Protein AF-J9F6R5-F1 (afdb_monomer_lite)

InterPro domains:
  IPR004045 Glutathione S-transferase, N-terminal [PF13417] (111-183)
  IPR004045 Glutathione S-transferase, N-terminal [PS50404] (107-185)
  IPR005442 Glutathione S-transferase, omega-class [PR01625] (107-122)
  IPR005442 Glutathione S-transferase, omega-class [PR01625] (181-195)
  IPR036249 Thioredoxin-like superfamily [SSF52833] (108-206)
  IPR040079 Glutathione transferase family [SFLDS00019] (109-204)
  IPR050983 Glutathione S-transferase Omega/HSP26 [PTHR43968] (88-208)

Structure (mmCIF, N/CA/C/O backbone):
data_AF-J9F6R5-F1
#
_entry.id   AF-J9F6R5-F1
#
loop_
_atom_site.group_PDB
_atom_site.id
_atom_site.type_symbol
_atom_site.label_atom_id
_atom_site.label_alt_id
_atom_site.label_comp_id
_atom_site.label_asym_id
_atom_site.label_entity_id
_atom_site.label_seq_id
_atom_site.pdbx_PDB_ins_code
_atom_site.Cartn_x
_atom_site.Cartn_y
_atom_site.Cartn_z
_atom_site.occupancy
_atom_site.B_iso_or_equiv
_atom_site.auth_seq_id
_atom_site.auth_comp_id
_atom_site.auth_asym_id
_atom_site.auth_atom_id
_atom_site.pdbx_PDB_model_num
ATOM 1 N N . MET A 1 1 ? 6.248 36.656 -11.398 1.00 46.72 1 MET A N 1
ATOM 2 C CA . MET A 1 1 ? 5.150 36.013 -12.156 1.00 46.72 1 MET A CA 1
ATOM 3 C C . MET A 1 1 ? 5.698 35.305 -13.407 1.00 46.72 1 MET A C 1
ATOM 5 O O . MET A 1 1 ? 5.257 35.601 -14.502 1.00 46.72 1 MET A O 1
ATOM 9 N N . LEU A 1 2 ? 6.689 34.407 -13.272 1.00 53.50 2 LEU A N 1
ATOM 10 C CA . LEU A 1 2 ? 7.357 33.741 -14.415 1.00 53.50 2 LEU A CA 1
ATOM 11 C C . LEU A 1 2 ? 7.818 32.298 -14.087 1.00 53.50 2 LEU A C 1
ATOM 13 O O . LEU A 1 2 ? 8.775 31.803 -14.663 1.00 53.50 2 LEU A O 1
ATOM 17 N N . ILE A 1 3 ? 7.157 31.615 -13.143 1.00 58.94 3 ILE A N 1
ATOM 18 C CA . ILE A 1 3 ? 7.489 30.215 -12.789 1.00 58.94 3 ILE A CA 1
ATOM 19 C C . ILE A 1 3 ? 6.559 29.216 -13.514 1.00 58.94 3 ILE A C 1
ATOM 21 O O . ILE A 1 3 ? 6.931 28.074 -13.741 1.00 58.94 3 ILE A O 1
ATOM 25 N N . LEU A 1 4 ? 5.373 29.652 -13.961 1.00 57.72 4 LEU A N 1
ATOM 26 C CA . LEU A 1 4 ? 4.331 28.768 -14.510 1.00 57.72 4 LEU A CA 1
ATOM 27 C C . LEU A 1 4 ? 4.539 28.341 -15.977 1.00 57.72 4 LEU A C 1
ATOM 29 O O . LEU A 1 4 ? 3.755 27.552 -16.493 1.00 5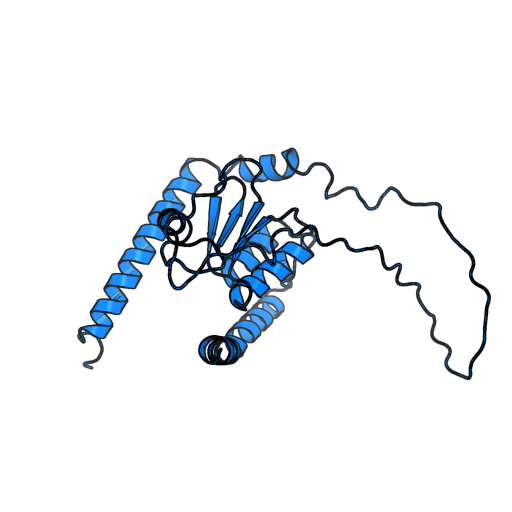7.72 4 LEU A O 1
ATOM 33 N N . THR A 1 5 ? 5.557 28.861 -16.664 1.00 63.44 5 THR A N 1
ATOM 34 C CA . THR A 1 5 ? 5.832 28.566 -18.084 1.00 63.44 5 THR A CA 1
ATOM 35 C C . THR A 1 5 ? 7.190 27.906 -18.312 1.00 63.44 5 THR A C 1
ATOM 37 O O . THR A 1 5 ? 7.585 27.720 -19.463 1.00 63.44 5 THR A O 1
ATOM 40 N N . SER A 1 6 ? 7.919 27.541 -17.249 1.00 77.38 6 SER A N 1
ATOM 41 C CA . SER A 1 6 ? 9.189 26.838 -17.420 1.00 77.38 6 SER A CA 1
ATOM 42 C C . SER A 1 6 ? 8.949 25.434 -18.007 1.00 77.38 6 SER A C 1
ATOM 44 O O . SER A 1 6 ? 7.949 24.786 -17.674 1.00 77.38 6 SER A O 1
ATOM 46 N N . PRO A 1 7 ? 9.852 24.925 -18.867 1.00 77.00 7 PRO A N 1
ATOM 47 C CA . PRO A 1 7 ? 9.753 23.568 -19.408 1.00 77.00 7 PRO A CA 1
ATOM 48 C C . PRO A 1 7 ? 9.655 22.490 -18.318 1.00 77.00 7 PRO A C 1
ATOM 50 O O . PRO A 1 7 ? 8.943 21.502 -18.483 1.00 77.00 7 PRO A O 1
ATOM 53 N N . GLU A 1 8 ? 10.311 22.709 -17.176 1.00 74.88 8 GLU A N 1
ATOM 54 C CA . GLU A 1 8 ? 10.243 21.837 -15.998 1.00 74.88 8 GLU A CA 1
ATOM 55 C C . GLU A 1 8 ? 8.834 21.805 -15.390 1.00 74.88 8 GLU A C 1
ATOM 57 O O . GLU A 1 8 ? 8.293 20.729 -15.129 1.00 74.88 8 GLU A O 1
ATOM 62 N N . PHE A 1 9 ? 8.197 22.970 -15.230 1.00 73.69 9 PHE A N 1
ATOM 63 C CA . PHE A 1 9 ? 6.840 23.074 -14.694 1.00 73.69 9 PHE A CA 1
ATOM 64 C C . PHE A 1 9 ? 5.802 22.444 -15.635 1.00 73.69 9 PHE A C 1
ATOM 66 O O . PHE A 1 9 ? 4.922 21.703 -15.193 1.00 73.69 9 PHE A O 1
ATOM 73 N N . LEU A 1 10 ? 5.943 22.652 -16.948 1.00 73.81 10 LEU A N 1
ATOM 74 C CA . LEU A 1 10 ? 5.106 21.994 -17.959 1.00 73.81 10 LEU A CA 1
ATOM 75 C C . LEU A 1 10 ? 5.297 20.469 -17.958 1.00 73.81 10 LEU A C 1
ATOM 77 O O . LEU A 1 10 ? 4.323 19.719 -18.084 1.00 73.81 10 LEU A O 1
ATOM 81 N N . GLY A 1 11 ? 6.529 20.000 -17.751 1.00 72.44 11 GLY A N 1
ATOM 82 C CA . GLY A 1 11 ? 6.839 18.585 -17.558 1.00 72.44 11 GLY A CA 1
ATOM 83 C C . GLY A 1 11 ? 6.098 17.989 -16.357 1.00 72.44 11 GLY A C 1
ATOM 84 O O . GLY A 1 11 ? 5.439 16.953 -16.501 1.00 72.44 11 GLY A O 1
ATOM 85 N N . ILE A 1 12 ? 6.121 18.677 -15.211 1.00 72.19 12 ILE A N 1
ATOM 86 C CA . ILE A 1 12 ? 5.392 18.286 -13.993 1.00 72.19 12 ILE A CA 1
ATOM 87 C C . ILE A 1 12 ? 3.882 18.217 -14.259 1.00 72.19 12 ILE A C 1
ATOM 89 O O . ILE A 1 12 ? 3.258 17.190 -13.983 1.00 72.19 12 ILE A O 1
ATOM 93 N N . LEU A 1 13 ? 3.295 19.251 -14.872 1.00 73.19 13 LEU A N 1
ATOM 94 C CA . LEU A 1 13 ? 1.864 19.275 -15.202 1.00 73.19 13 LEU A CA 1
ATOM 95 C C . LEU A 1 13 ? 1.460 18.144 -16.154 1.00 73.19 13 LEU A C 1
ATOM 97 O O . LEU A 1 13 ? 0.417 17.516 -15.965 1.00 73.19 13 LEU A O 1
ATOM 101 N N . SER A 1 14 ? 2.289 17.838 -17.155 1.00 74.31 14 SER A N 1
ATOM 102 C CA . SER A 1 14 ? 2.029 16.733 -18.086 1.00 74.31 14 SER A CA 1
ATOM 103 C C . SER A 1 14 ? 2.041 15.366 -17.390 1.00 74.31 14 SER A C 1
ATOM 105 O O . SER A 1 14 ? 1.291 14.461 -17.766 1.00 74.31 14 SER A O 1
ATOM 107 N N . ARG A 1 15 ? 2.889 15.203 -16.367 1.00 72.88 15 ARG A N 1
ATOM 108 C CA . ARG A 1 15 ? 2.992 13.977 -15.574 1.00 72.88 15 ARG A CA 1
ATOM 109 C C . ARG A 1 15 ? 1.775 13.823 -14.666 1.00 72.88 15 ARG A C 1
ATOM 111 O O . ARG A 1 15 ? 1.104 12.801 -14.762 1.00 72.88 15 ARG A O 1
ATOM 118 N N . ILE A 1 16 ? 1.413 14.876 -13.930 1.00 71.94 16 ILE A N 1
ATOM 119 C CA . ILE A 1 16 ? 0.199 14.913 -13.098 1.00 71.94 16 ILE A CA 1
ATOM 120 C C . ILE A 1 16 ? -1.050 14.657 -13.953 1.00 71.94 16 ILE A C 1
ATOM 122 O O . ILE A 1 16 ? -1.904 13.857 -13.586 1.00 71.94 16 ILE A O 1
ATOM 126 N N . SER A 1 17 ? -1.153 15.275 -15.134 1.00 75.69 17 SER A N 1
ATOM 127 C CA . SER A 1 17 ? -2.297 15.069 -16.031 1.00 75.69 17 SER A CA 1
ATOM 128 C C . SER A 1 17 ? -2.432 13.611 -16.487 1.00 75.69 17 SER A C 1
ATOM 130 O O . SER A 1 17 ? -3.543 13.077 -16.524 1.00 75.69 17 SER A O 1
ATOM 132 N N . ARG A 1 18 ? -1.315 12.944 -16.814 1.00 75.06 18 ARG A N 1
ATOM 133 C CA . ARG A 1 18 ? -1.313 11.515 -17.168 1.00 75.06 18 ARG A CA 1
ATOM 134 C C . ARG A 1 18 ? -1.708 10.639 -15.981 1.00 75.06 18 ARG A C 1
ATOM 136 O O . ARG A 1 18 ? -2.542 9.754 -16.154 1.00 75.06 18 ARG A O 1
ATOM 143 N N . GLU A 1 19 ? -1.170 10.926 -14.799 1.00 71.94 19 GLU A N 1
ATOM 144 C CA . GLU A 1 19 ? -1.500 10.223 -13.554 1.00 71.94 19 GLU A CA 1
ATOM 145 C C . GLU A 1 19 ? -2.995 10.312 -13.234 1.00 71.94 19 GLU A C 1
ATOM 147 O O . GLU A 1 19 ? -3.651 9.284 -13.072 1.00 71.94 19 GLU A O 1
ATOM 152 N N . VAL A 1 20 ? -3.565 11.521 -13.243 1.00 73.88 20 VAL A N 1
ATOM 153 C CA . VAL A 1 20 ? -4.996 11.742 -12.980 1.00 73.88 20 VAL A CA 1
ATOM 154 C C . VAL A 1 20 ? -5.864 10.989 -13.986 1.00 73.88 20 VAL A C 1
ATOM 156 O O . VAL A 1 20 ? -6.811 10.311 -13.593 1.00 73.88 20 VAL A O 1
ATOM 159 N N . LYS A 1 21 ? -5.539 11.040 -15.284 1.00 75.31 21 LYS A N 1
ATOM 160 C CA . LYS A 1 21 ? -6.289 10.292 -16.309 1.00 75.31 21 LYS A CA 1
ATOM 161 C C . LYS A 1 21 ? -6.262 8.783 -16.060 1.00 75.31 21 LYS A C 1
ATOM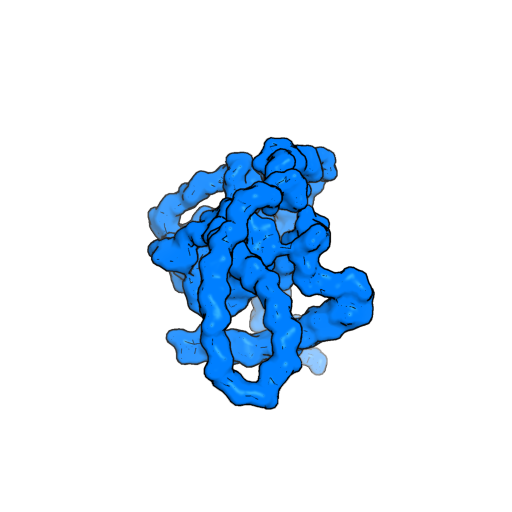 163 O O . LYS A 1 21 ? -7.269 8.113 -16.285 1.00 75.31 21 LYS A O 1
ATOM 168 N N . GLN A 1 22 ? -5.134 8.249 -15.601 1.00 73.50 22 GLN A N 1
ATOM 169 C CA . GLN A 1 22 ? -4.982 6.823 -15.328 1.00 73.50 22 GLN A CA 1
ATOM 170 C C . GLN A 1 22 ? -5.744 6.393 -14.069 1.00 73.50 22 GLN A C 1
ATOM 172 O O . GLN A 1 22 ? -6.471 5.402 -14.127 1.00 73.50 22 GLN A O 1
ATOM 177 N N . VAL A 1 23 ? -5.676 7.186 -12.993 1.00 70.00 23 VAL A N 1
ATOM 178 C CA . VAL A 1 23 ? -6.494 7.001 -11.780 1.00 70.00 23 VAL A CA 1
ATOM 179 C C . VAL A 1 23 ? -7.980 6.998 -12.134 1.00 70.00 23 VAL A C 1
ATOM 181 O O . VAL A 1 23 ? -8.699 6.071 -11.776 1.00 70.00 23 VAL A O 1
ATOM 184 N N . MET A 1 24 ? -8.442 7.988 -12.902 1.00 72.06 24 MET A N 1
ATOM 185 C CA . MET A 1 24 ? -9.853 8.096 -13.292 1.00 72.06 24 MET A CA 1
ATOM 186 C C . MET A 1 24 ? -10.311 6.910 -14.150 1.00 72.06 24 MET A C 1
ATOM 188 O O . MET A 1 24 ? -11.434 6.434 -13.997 1.00 72.06 24 MET A O 1
ATOM 192 N N . LYS A 1 25 ? -9.440 6.377 -15.019 1.00 74.38 25 LYS A N 1
ATOM 193 C CA . LYS A 1 25 ? -9.725 5.149 -15.774 1.00 74.38 25 LYS A CA 1
ATOM 194 C C . LYS A 1 25 ? -9.879 3.936 -14.850 1.00 74.38 25 LYS A C 1
ATOM 196 O O . LYS A 1 25 ? -10.784 3.135 -15.070 1.00 74.38 25 LYS A O 1
ATOM 201 N N . GLN A 1 26 ? -9.023 3.808 -13.836 1.00 66.19 26 GLN A N 1
ATOM 202 C CA . GLN A 1 26 ? -9.096 2.725 -12.854 1.00 66.19 26 GLN A CA 1
ATOM 203 C C . GLN A 1 26 ? -10.374 2.828 -12.008 1.00 66.19 26 GLN A C 1
ATOM 205 O O . GLN A 1 26 ? -11.108 1.851 -11.914 1.00 66.19 26 GLN A O 1
ATOM 210 N N . ILE A 1 27 ? -10.697 4.023 -11.498 1.00 67.06 27 ILE A N 1
ATOM 211 C CA . ILE A 1 27 ? -11.942 4.309 -10.764 1.00 67.06 27 ILE A CA 1
ATOM 212 C C . ILE A 1 27 ? -13.165 3.899 -11.596 1.00 67.06 27 ILE A C 1
ATOM 214 O O . ILE A 1 27 ? -13.993 3.118 -11.130 1.00 67.06 27 ILE A O 1
ATOM 218 N N . ASN A 1 28 ? -13.255 4.357 -12.848 1.00 63.53 28 ASN A N 1
ATOM 219 C CA . ASN A 1 28 ? -14.389 4.036 -13.719 1.00 63.53 28 ASN A CA 1
ATOM 220 C C . ASN A 1 28 ? -14.506 2.529 -14.016 1.00 63.53 28 ASN A C 1
ATOM 222 O O . ASN A 1 28 ? -15.613 2.028 -14.186 1.00 63.53 28 ASN A O 1
ATOM 226 N N . GLY A 1 29 ? -13.389 1.795 -14.070 1.00 61.72 29 GLY A N 1
ATOM 227 C CA . GLY A 1 29 ? -13.396 0.337 -14.222 1.00 61.72 29 GLY A CA 1
ATOM 228 C C . GLY A 1 29 ? -13.907 -0.397 -12.978 1.00 61.72 29 GLY A C 1
ATOM 229 O O . GLY A 1 29 ? -14.675 -1.347 -13.108 1.00 61.72 29 GLY A O 1
ATOM 230 N N . THR A 1 30 ? -13.522 0.061 -11.784 1.00 58.09 30 THR A N 1
ATOM 231 C CA . THR A 1 30 ? -13.909 -0.562 -10.507 1.00 58.09 30 THR A CA 1
ATOM 232 C C . THR A 1 30 ? -15.376 -0.298 -10.149 1.00 58.09 30 THR A C 1
ATOM 234 O O . THR A 1 30 ? -16.098 -1.221 -9.773 1.00 58.09 30 THR A O 1
ATOM 237 N N . PHE A 1 31 ? -15.859 0.941 -10.309 1.00 54.94 31 PHE A N 1
ATOM 238 C CA . PHE A 1 31 ? -17.235 1.311 -9.938 1.00 54.94 31 PHE A CA 1
ATOM 239 C C . PHE A 1 31 ? -18.312 0.668 -10.822 1.00 54.94 31 PHE A C 1
ATOM 241 O O . PHE A 1 31 ? -19.419 0.437 -10.344 1.00 54.94 31 PHE A O 1
ATOM 248 N N . ASN A 1 32 ? -17.997 0.344 -12.079 1.00 49.94 32 ASN A N 1
ATOM 249 C CA . ASN A 1 32 ? -18.959 -0.274 -12.993 1.00 49.94 32 ASN A CA 1
ATOM 250 C C . ASN A 1 32 ? -19.220 -1.764 -12.697 1.00 49.94 32 ASN A C 1
ATOM 252 O O . ASN A 1 32 ? -20.195 -2.299 -13.217 1.00 49.94 32 ASN A O 1
ATOM 256 N N . ASN A 1 33 ? -18.393 -2.419 -11.868 1.00 52.69 33 ASN A N 1
ATOM 257 C CA . ASN A 1 33 ? -18.443 -3.873 -11.685 1.00 52.69 33 ASN A CA 1
ATOM 258 C C . ASN A 1 33 ? -18.749 -4.362 -10.249 1.00 52.69 33 ASN A C 1
ATOM 260 O O . ASN A 1 33 ? -19.222 -5.487 -10.133 1.00 52.69 33 ASN A O 1
ATOM 264 N N . GLU A 1 34 ? -18.506 -3.603 -9.161 1.00 53.91 34 GLU A N 1
ATOM 265 C CA . GLU A 1 34 ? -18.311 -4.259 -7.838 1.00 53.91 34 GLU A CA 1
ATOM 266 C C . GLU A 1 34 ? -18.822 -3.568 -6.548 1.00 53.91 34 GLU A C 1
ATOM 268 O O . GLU A 1 34 ? -18.395 -3.928 -5.450 1.00 53.91 34 GLU A O 1
ATOM 273 N N . SER A 1 35 ? -19.773 -2.629 -6.573 1.00 47.66 35 SER A N 1
ATOM 274 C CA . SER A 1 35 ? -20.191 -1.979 -5.307 1.00 47.66 35 SER A CA 1
ATOM 275 C C . SER A 1 35 ? -20.880 -2.912 -4.287 1.00 47.66 35 SER A C 1
ATOM 277 O O . SER A 1 35 ? -20.872 -2.612 -3.095 1.00 47.66 35 SER A O 1
ATOM 279 N N . LEU A 1 36 ? -21.435 -4.054 -4.716 1.00 43.31 36 LEU A N 1
ATOM 280 C CA . LEU A 1 36 ? -22.131 -5.014 -3.842 1.00 43.31 36 LEU A CA 1
ATOM 281 C C . LEU A 1 36 ? -21.376 -6.341 -3.620 1.00 43.31 36 LEU A C 1
ATOM 283 O O . LEU A 1 36 ? -21.704 -7.049 -2.673 1.00 43.31 36 LEU A O 1
ATOM 287 N N . SER A 1 37 ? -20.356 -6.674 -4.426 1.00 52.53 37 SER A N 1
ATOM 288 C CA . SER A 1 37 ? -19.616 -7.945 -4.306 1.00 52.53 37 SER A CA 1
ATOM 289 C C . SER A 1 37 ? -18.513 -7.898 -3.243 1.00 52.53 37 SER A C 1
ATOM 291 O O . SER A 1 37 ? -18.229 -8.902 -2.592 1.00 52.53 37 SER A O 1
ATOM 293 N N . MET A 1 38 ? -17.898 -6.734 -3.018 1.00 44.19 38 MET A N 1
ATOM 294 C CA . MET A 1 38 ? -16.695 -6.620 -2.185 1.00 44.19 38 MET A CA 1
ATOM 295 C C . MET A 1 38 ? -16.953 -6.949 -0.702 1.00 44.19 38 MET A C 1
ATOM 297 O O . MET A 1 38 ? -16.150 -7.638 -0.074 1.00 44.19 38 MET A O 1
ATOM 301 N N . LEU A 1 39 ? -18.099 -6.523 -0.151 1.00 43.31 39 LEU A N 1
ATOM 302 C CA . LEU A 1 39 ? -18.501 -6.846 1.227 1.00 43.31 39 LEU A CA 1
ATOM 303 C C . LEU A 1 39 ? -18.943 -8.311 1.383 1.00 43.31 39 LEU A C 1
ATOM 305 O O . LEU A 1 39 ? -18.636 -8.921 2.407 1.00 43.31 39 LEU A O 1
ATOM 309 N N . SER A 1 40 ? -19.594 -8.911 0.377 1.00 48.25 40 SER A N 1
ATOM 310 C CA . SER A 1 40 ? -19.907 -10.350 0.396 1.00 48.25 40 SER A CA 1
ATOM 311 C C . SER A 1 40 ? -18.649 -11.217 0.291 1.00 48.25 40 SER A C 1
ATOM 313 O O . SER A 1 40 ? -18.533 -12.196 1.022 1.00 48.25 40 SER A O 1
ATOM 315 N N . ILE A 1 41 ? -17.663 -10.823 -0.525 1.00 49.88 41 ILE A N 1
ATOM 316 C CA . ILE A 1 41 ? -16.411 -11.573 -0.727 1.00 49.88 41 ILE A CA 1
ATOM 317 C C . ILE A 1 41 ? -15.547 -11.585 0.543 1.00 49.88 41 ILE A C 1
ATOM 319 O O . ILE A 1 41 ? -14.951 -12.612 0.863 1.00 49.88 41 ILE A O 1
ATOM 323 N N . ILE A 1 42 ? -15.493 -10.485 1.305 1.00 49.22 42 ILE A N 1
ATOM 324 C CA . ILE A 1 42 ? -14.770 -10.459 2.591 1.00 49.22 42 ILE A CA 1
ATOM 325 C C . ILE A 1 42 ? -15.364 -11.490 3.568 1.00 49.22 42 ILE A C 1
ATOM 327 O O . ILE A 1 42 ? -14.611 -12.221 4.211 1.00 49.22 42 ILE A O 1
ATOM 331 N N . HIS A 1 43 ? -16.695 -11.599 3.641 1.00 47.50 43 HIS A N 1
ATOM 332 C CA . HIS A 1 43 ? -17.375 -12.588 4.487 1.00 47.50 43 HIS A CA 1
ATOM 333 C C . HIS A 1 43 ? -17.261 -14.031 3.960 1.00 47.50 43 HIS A C 1
ATOM 335 O O . HIS A 1 43 ? -17.184 -14.961 4.763 1.00 47.50 43 HIS A O 1
ATOM 341 N N . GLU A 1 44 ? -17.216 -14.227 2.641 1.00 46.06 44 GLU A N 1
ATOM 342 C CA . GLU A 1 44 ? -17.169 -15.547 1.997 1.00 46.06 44 GLU A CA 1
ATOM 343 C C . GLU A 1 44 ? -15.756 -16.162 1.990 1.00 46.06 44 GLU A C 1
ATOM 345 O O . GLU A 1 44 ? -15.596 -17.366 2.188 1.00 46.06 44 GLU A O 1
ATOM 350 N N . VAL A 1 45 ? -14.710 -15.339 1.849 1.00 47.50 45 VAL A N 1
ATOM 351 C CA . VAL A 1 45 ? -13.303 -15.790 1.841 1.00 47.50 45 VAL A CA 1
ATOM 352 C C . VAL A 1 45 ? -12.718 -15.890 3.259 1.00 47.50 45 VAL A C 1
ATOM 354 O O . VAL A 1 45 ? -11.809 -16.690 3.497 1.00 47.50 45 VAL A O 1
ATOM 357 N N . PHE A 1 46 ? -13.257 -15.143 4.234 1.00 47.12 46 PHE A N 1
ATOM 358 C CA . PHE A 1 46 ? -12.773 -15.131 5.623 1.00 47.12 46 PHE A CA 1
ATOM 359 C C . PHE A 1 46 ? -13.860 -15.414 6.680 1.00 47.12 46 PHE A C 1
ATOM 361 O O . PHE A 1 46 ? -14.024 -14.620 7.610 1.00 47.12 46 PHE A O 1
ATOM 368 N N . PRO A 1 47 ? -14.547 -16.574 6.652 1.00 44.66 47 PRO A N 1
ATOM 369 C CA . PRO A 1 47 ? -15.618 -16.878 7.610 1.00 44.66 47 PRO A CA 1
ATOM 370 C C . PRO A 1 47 ? -15.146 -16.978 9.077 1.00 44.66 47 PRO A C 1
ATOM 372 O O . PRO A 1 47 ? -15.949 -16.835 9.994 1.00 44.66 47 PRO A O 1
ATOM 375 N N . ASN A 1 48 ? -13.844 -17.190 9.323 1.00 38.44 48 ASN A N 1
ATOM 376 C CA . ASN A 1 48 ? -13.308 -17.540 10.648 1.00 38.44 48 ASN A CA 1
ATOM 377 C C . ASN A 1 48 ? -12.387 -16.492 11.302 1.00 38.44 48 ASN A C 1
ATOM 379 O O . ASN A 1 48 ? -11.890 -16.742 12.399 1.00 38.44 48 ASN A O 1
ATOM 383 N N . ILE A 1 49 ? -12.149 -15.322 10.693 1.00 43.56 49 ILE A N 1
ATOM 384 C CA . ILE A 1 49 ? -11.289 -14.293 11.323 1.00 43.56 49 ILE A CA 1
ATOM 385 C C . ILE A 1 49 ? -11.997 -13.606 12.510 1.00 43.56 49 ILE A C 1
ATOM 387 O O . ILE A 1 49 ? -11.335 -13.103 13.414 1.00 43.56 49 ILE A O 1
ATOM 391 N N . LEU A 1 50 ? -13.332 -13.656 12.567 1.00 38.16 50 LEU A N 1
ATOM 392 C CA . LEU A 1 50 ? -14.138 -13.005 13.607 1.00 38.16 50 LEU A CA 1
ATOM 393 C C . LEU A 1 50 ? -14.437 -13.877 14.844 1.00 38.16 50 LEU A C 1
ATOM 395 O O . LEU A 1 50 ? -14.992 -13.359 15.805 1.00 38.16 50 LEU A O 1
ATOM 399 N N . ASN A 1 51 ? -14.079 -15.170 14.863 1.00 33.31 51 ASN A N 1
ATOM 400 C CA . ASN A 1 51 ? -14.616 -16.117 15.861 1.00 33.31 51 ASN A CA 1
ATOM 401 C C . ASN A 1 51 ? -13.589 -16.742 16.829 1.00 33.31 51 ASN A C 1
ATOM 403 O O . ASN A 1 51 ? -13.867 -17.750 17.477 1.00 33.31 51 ASN A O 1
ATOM 407 N N . THR A 1 52 ? -12.389 -16.170 16.962 1.00 37.66 52 THR A N 1
ATOM 408 C CA . THR A 1 52 ? -11.326 -16.754 17.809 1.00 37.66 52 THR A CA 1
ATOM 409 C C . THR A 1 52 ? -11.429 -16.480 19.314 1.00 37.66 52 THR A C 1
ATOM 411 O O . THR A 1 52 ? -10.611 -17.016 20.059 1.00 37.66 52 THR A O 1
ATOM 414 N N . ASP A 1 53 ? -12.431 -15.737 19.792 1.00 35.62 53 ASP A N 1
ATOM 415 C CA . ASP A 1 53 ? -12.534 -15.386 21.220 1.00 35.62 53 ASP A CA 1
ATOM 416 C C . ASP A 1 53 ? -13.410 -16.344 22.057 1.00 35.62 53 ASP A C 1
ATOM 418 O O . ASP A 1 53 ? -13.432 -16.230 23.281 1.00 35.62 53 ASP A O 1
ATOM 422 N N . GLN A 1 54 ? -14.080 -17.341 21.456 1.00 36.09 54 GLN A N 1
ATOM 423 C CA . GLN A 1 54 ? -14.966 -18.264 22.197 1.00 36.09 54 GLN A CA 1
ATOM 424 C C . GLN A 1 54 ? -14.442 -19.691 22.430 1.00 36.09 54 GLN A C 1
ATOM 426 O O . GLN A 1 54 ? -15.108 -20.474 23.107 1.00 36.09 54 GLN A O 1
ATOM 431 N N . GLN A 1 55 ? -13.236 -20.050 21.981 1.00 35.06 55 GLN A N 1
ATOM 432 C CA . GLN A 1 55 ? -12.643 -21.348 22.330 1.00 35.06 55 GLN A CA 1
ATOM 433 C C . GLN A 1 55 ? -11.180 -21.230 22.757 1.00 35.06 55 GLN A C 1
ATOM 435 O O . GLN A 1 55 ? -10.289 -21.274 21.913 1.00 35.06 55 GLN A O 1
ATOM 440 N N . ARG A 1 56 ? -10.935 -21.142 24.076 1.00 34.75 56 ARG A N 1
ATOM 441 C CA . ARG A 1 56 ? -9.795 -21.789 24.773 1.00 34.75 56 ARG A CA 1
ATOM 442 C C . ARG A 1 56 ? -9.818 -21.533 26.286 1.00 34.75 56 ARG A C 1
ATOM 444 O O . ARG A 1 56 ? -9.034 -20.765 26.831 1.00 34.75 56 ARG A O 1
ATOM 451 N N . SER A 1 57 ? -10.716 -22.241 26.967 1.00 33.19 57 SER A N 1
ATOM 452 C CA . SER A 1 57 ? -10.461 -22.730 28.328 1.00 33.19 57 SER A CA 1
ATOM 453 C C . SER A 1 57 ? -9.578 -23.985 28.231 1.00 33.19 57 SER A C 1
ATOM 455 O O . SER A 1 57 ? -9.542 -24.616 27.181 1.00 33.19 57 SER A O 1
ATOM 457 N N . SER A 1 58 ? -8.880 -24.320 29.315 1.00 34.31 58 SER A N 1
ATOM 458 C CA . SER A 1 58 ? -7.960 -25.453 29.515 1.00 34.31 58 SER A CA 1
ATOM 459 C C . SER A 1 58 ? -6.603 -25.375 28.797 1.00 34.31 58 SER A C 1
ATOM 461 O O . SER A 1 58 ? -6.466 -25.824 27.664 1.00 34.31 58 SER A O 1
ATOM 463 N N . ASN A 1 59 ? -5.597 -24.813 29.483 1.00 30.53 59 ASN A N 1
ATOM 464 C CA . ASN A 1 59 ? -4.261 -25.410 29.673 1.00 30.53 59 ASN A CA 1
ATOM 465 C C . ASN A 1 59 ? -3.412 -24.484 30.568 1.00 30.53 59 ASN A C 1
ATOM 467 O O . ASN A 1 59 ? -2.778 -23.544 30.092 1.00 30.53 59 ASN A O 1
ATOM 471 N N . THR A 1 60 ? -3.414 -24.741 31.879 1.00 30.56 60 THR A N 1
ATOM 472 C CA . THR A 1 60 ? -2.609 -24.013 32.874 1.00 30.56 60 THR A CA 1
ATOM 473 C C . THR A 1 60 ? -1.488 -24.923 33.372 1.00 30.56 60 THR A C 1
ATOM 475 O O . THR A 1 60 ? -1.768 -25.954 33.978 1.00 30.56 60 THR A O 1
ATOM 478 N N . THR A 1 61 ? -0.228 -24.534 33.165 1.00 32.66 61 THR A N 1
ATOM 479 C CA . THR A 1 61 ? 0.929 -25.180 33.809 1.00 32.66 61 THR A CA 1
ATOM 480 C C . THR A 1 61 ? 1.439 -24.289 34.939 1.00 32.66 61 THR A C 1
ATOM 482 O O . THR A 1 61 ? 1.737 -23.115 34.736 1.00 32.66 61 THR A O 1
ATOM 485 N N . VAL A 1 62 ? 1.519 -24.863 36.139 1.00 36.06 62 VAL A N 1
ATOM 486 C CA . VAL A 1 62 ? 1.973 -24.230 37.386 1.00 36.06 62 VAL A CA 1
ATOM 487 C C . VAL A 1 62 ? 3.497 -24.060 37.374 1.00 36.06 62 VAL A C 1
ATOM 489 O O . VAL A 1 62 ? 4.214 -25.030 37.135 1.00 36.06 62 VAL A O 1
ATOM 492 N N . LEU A 1 63 ? 4.009 -22.865 37.694 1.00 34.62 63 LEU A N 1
ATOM 493 C CA . LEU A 1 63 ? 5.441 -22.633 37.936 1.00 34.62 63 LEU A CA 1
ATOM 494 C C . LEU A 1 63 ? 5.711 -22.222 39.393 1.00 34.62 63 LEU A C 1
ATOM 496 O O . LEU A 1 63 ? 4.969 -21.450 39.998 1.00 34.62 63 LEU A O 1
ATOM 500 N N . ARG A 1 64 ? 6.783 -22.799 39.956 1.00 38.81 64 ARG A N 1
ATOM 501 C CA . ARG A 1 64 ? 7.252 -22.630 41.342 1.00 38.81 64 ARG A CA 1
ATOM 502 C C . ARG A 1 64 ? 7.738 -21.202 41.619 1.00 38.81 64 ARG A C 1
ATOM 504 O O . ARG A 1 64 ? 8.447 -20.605 40.817 1.00 38.81 64 ARG A O 1
ATOM 511 N N . LYS A 1 65 ? 7.403 -20.710 42.814 1.00 31.39 65 LYS A N 1
ATOM 512 C CA . LYS A 1 65 ? 7.704 -19.372 43.343 1.00 31.39 65 LYS A CA 1
ATOM 513 C C . LYS A 1 65 ? 9.179 -19.248 43.765 1.00 31.39 65 LYS A C 1
ATOM 515 O O . LYS A 1 65 ? 9.654 -20.068 44.546 1.00 31.39 65 LYS A O 1
ATOM 520 N N . GLY A 1 66 ? 9.868 -18.199 43.313 1.00 34.91 66 GLY A N 1
ATOM 521 C CA . GLY A 1 66 ? 11.161 -17.736 43.838 1.00 34.91 66 GLY A CA 1
ATOM 522 C C . GLY A 1 66 ? 11.115 -16.223 44.090 1.00 34.91 66 GLY A C 1
ATOM 523 O O . GLY A 1 66 ? 10.493 -15.502 43.318 1.00 34.91 66 GLY A O 1
ATOM 524 N N . ILE A 1 67 ? 11.705 -15.748 45.194 1.00 35.44 67 ILE A N 1
ATOM 525 C CA . ILE A 1 67 ? 11.613 -14.358 45.689 1.00 35.44 67 ILE A CA 1
ATOM 526 C C . ILE A 1 67 ? 12.945 -13.629 45.480 1.00 35.44 67 ILE A C 1
ATOM 528 O O . ILE A 1 67 ? 13.961 -14.095 45.991 1.00 35.44 67 ILE A O 1
ATOM 532 N N . ILE A 1 68 ? 12.930 -12.436 44.865 1.00 34.62 68 ILE A N 1
ATOM 533 C CA . ILE A 1 68 ? 13.978 -11.413 45.051 1.00 34.62 68 ILE A CA 1
ATOM 534 C C . ILE A 1 68 ? 13.340 -10.018 45.244 1.00 34.62 68 ILE A C 1
ATOM 536 O O . ILE A 1 68 ? 12.763 -9.444 44.331 1.00 34.62 68 ILE A O 1
ATOM 540 N N . LYS A 1 69 ? 13.465 -9.517 46.483 1.00 38.03 69 LYS A N 1
ATOM 541 C CA . LYS A 1 69 ? 13.407 -8.133 47.013 1.00 38.03 69 LYS A CA 1
ATOM 542 C C . LYS A 1 69 ? 12.480 -7.081 46.348 1.00 38.03 69 LYS A C 1
ATOM 544 O O . LYS A 1 69 ? 12.834 -6.409 45.387 1.00 38.03 69 LYS A O 1
ATOM 549 N N . ASN A 1 70 ? 11.385 -6.808 47.066 1.00 35.00 70 ASN A N 1
ATOM 550 C CA . ASN A 1 70 ? 10.812 -5.486 47.387 1.00 35.00 70 ASN A CA 1
ATOM 551 C C . ASN A 1 70 ? 10.294 -4.579 46.250 1.00 35.00 70 ASN A C 1
ATOM 553 O O . ASN A 1 70 ? 10.405 -3.356 46.337 1.00 35.00 70 ASN A O 1
ATOM 557 N N . ARG A 1 71 ? 9.614 -5.141 45.246 1.00 31.20 71 ARG A N 1
ATOM 558 C CA . ARG A 1 71 ? 8.584 -4.411 44.484 1.00 31.20 71 ARG A CA 1
ATOM 559 C C . ARG A 1 71 ? 7.406 -5.335 44.185 1.00 31.20 71 ARG A C 1
ATOM 561 O O . ARG A 1 71 ? 7.543 -6.279 43.418 1.00 31.20 71 ARG A O 1
ATOM 568 N N . THR A 1 72 ? 6.255 -5.080 44.799 1.00 29.30 72 THR A N 1
ATOM 569 C CA . THR A 1 72 ? 4.994 -5.736 44.435 1.00 29.30 72 THR A CA 1
ATOM 570 C C . THR A 1 72 ? 4.448 -5.079 43.170 1.00 29.30 72 THR A C 1
ATOM 572 O O . THR A 1 72 ? 3.859 -4.003 43.240 1.00 29.30 72 THR A O 1
ATOM 575 N N . TRP A 1 73 ? 4.644 -5.714 42.018 1.00 32.09 73 TRP A N 1
ATOM 576 C CA . TRP A 1 73 ? 3.781 -5.506 40.857 1.00 32.09 73 TRP A CA 1
ATOM 577 C C . TRP A 1 73 ? 2.744 -6.626 40.863 1.00 32.09 73 TRP A C 1
ATOM 579 O O . TRP A 1 73 ? 3.095 -7.785 41.088 1.00 32.09 73 TRP A O 1
ATOM 589 N N . SER A 1 74 ? 1.473 -6.316 40.609 1.00 36.97 74 SER A N 1
ATOM 590 C CA . SER A 1 74 ? 0.567 -7.338 40.092 1.00 36.97 74 SER A CA 1
ATOM 591 C C . SER A 1 74 ? 1.037 -7.647 38.674 1.00 36.97 74 SER A C 1
ATOM 593 O O . SER A 1 74 ? 0.660 -6.949 37.732 1.00 36.97 74 SER A O 1
ATOM 595 N N . GLU A 1 75 ? 1.929 -8.631 38.541 1.00 36.03 75 GLU A N 1
ATOM 596 C CA . GLU A 1 75 ? 2.276 -9.248 37.263 1.00 36.03 75 GLU A CA 1
ATOM 597 C C . GLU A 1 75 ? 0.994 -9.847 36.682 1.00 36.03 75 GLU A C 1
ATOM 599 O O . GLU A 1 75 ? 0.618 -10.989 36.942 1.00 36.03 75 GLU A O 1
ATOM 604 N N . GLY A 1 76 ? 0.268 -9.026 35.928 1.00 35.41 76 GLY A N 1
ATOM 605 C CA . GLY A 1 76 ? -0.724 -9.516 34.999 1.00 35.41 76 GLY A CA 1
ATOM 606 C C . GLY A 1 76 ? 0.011 -10.402 34.009 1.00 35.41 76 GLY A C 1
ATOM 607 O O . GLY A 1 76 ? 0.929 -9.950 33.324 1.00 35.41 76 GLY A O 1
ATOM 608 N N . VAL A 1 77 ? -0.372 -11.672 33.960 1.00 35.81 77 VAL A N 1
ATOM 609 C CA . VAL A 1 77 ? 0.052 -12.596 32.914 1.00 35.81 77 VAL A CA 1
ATOM 610 C C . VAL A 1 77 ? -0.390 -11.992 31.583 1.00 35.81 77 VAL A C 1
ATOM 612 O O . VAL A 1 77 ? -1.544 -12.120 31.181 1.00 35.81 77 VAL A O 1
ATOM 615 N N . VAL A 1 78 ? 0.518 -11.312 30.880 1.00 42.78 78 VAL A N 1
ATOM 616 C CA . VAL A 1 78 ? 0.349 -11.096 29.446 1.00 42.78 78 VAL A CA 1
ATOM 617 C C . VAL A 1 78 ? 0.573 -12.463 28.831 1.00 42.78 78 VAL A C 1
ATOM 619 O O . VAL A 1 78 ? 1.706 -12.909 28.660 1.00 42.78 78 VAL A O 1
ATOM 622 N N . GLN A 1 79 ? -0.520 -13.166 28.558 1.00 36.38 79 GLN A N 1
ATOM 623 C CA . GLN A 1 79 ? -0.489 -14.396 27.792 1.00 36.38 79 GLN A CA 1
ATOM 624 C C . GLN A 1 79 ? 0.052 -14.042 26.401 1.00 36.38 79 GLN A C 1
ATOM 626 O O . GLN A 1 79 ? -0.670 -13.554 25.531 1.00 36.38 79 GLN A O 1
ATOM 631 N N . LEU A 1 80 ? 1.363 -14.205 26.210 1.00 42.56 80 LEU A N 1
ATOM 632 C CA . LEU A 1 80 ? 2.003 -14.082 24.910 1.00 42.56 80 LEU A CA 1
ATOM 633 C C . LEU A 1 80 ? 1.554 -15.286 24.085 1.00 42.56 80 LEU A C 1
ATOM 635 O O . LEU A 1 80 ? 2.233 -16.307 24.017 1.00 42.56 80 LEU A O 1
ATOM 639 N N . LEU A 1 81 ? 0.375 -15.177 23.467 1.00 39.41 81 LEU A N 1
ATOM 640 C CA . LEU A 1 81 ? 0.051 -16.006 22.313 1.00 39.41 81 LEU A CA 1
ATOM 641 C C . LEU A 1 81 ? 1.238 -15.891 21.343 1.00 39.41 81 LEU A C 1
ATOM 643 O O . LEU A 1 81 ? 1.694 -14.763 21.114 1.00 39.41 81 LEU A O 1
ATOM 647 N N . PRO A 1 82 ? 1.748 -16.983 20.746 1.00 43.16 82 PRO A N 1
ATOM 648 C CA . PRO A 1 82 ? 2.630 -16.854 19.600 1.00 43.16 82 PRO A CA 1
ATOM 649 C C . PRO A 1 82 ? 1.814 -16.175 18.494 1.00 43.16 82 PRO A C 1
ATOM 651 O O . PRO A 1 82 ? 1.013 -16.799 17.803 1.00 43.16 82 PRO A O 1
ATOM 654 N N . ARG A 1 83 ? 1.949 -14.848 18.398 1.00 52.50 83 ARG A N 1
ATOM 655 C CA . ARG A 1 83 ? 1.325 -13.986 17.391 1.00 52.50 83 ARG A CA 1
ATOM 656 C C . ARG A 1 83 ? 2.015 -14.272 16.062 1.00 52.50 83 ARG A C 1
ATOM 658 O O . ARG A 1 83 ? 2.859 -13.492 15.633 1.00 52.50 83 ARG A O 1
ATOM 665 N N . SER A 1 84 ? 1.747 -15.421 15.448 1.00 62.38 84 SER A N 1
ATOM 666 C CA . SER A 1 84 ? 2.353 -15.759 14.162 1.00 62.38 84 SER A CA 1
ATOM 667 C C . SER A 1 84 ? 1.867 -14.753 13.120 1.00 62.38 84 SER A C 1
ATOM 669 O O . SER A 1 84 ? 0.708 -14.784 12.705 1.00 62.38 84 SER A O 1
ATOM 671 N N . ILE A 1 85 ? 2.743 -13.825 12.739 1.00 71.88 85 ILE A N 1
ATOM 672 C CA . ILE A 1 85 ? 2.532 -12.917 11.614 1.00 71.88 85 ILE A CA 1
ATOM 673 C C . ILE A 1 85 ? 2.359 -13.791 10.367 1.00 71.88 85 ILE A C 1
ATOM 675 O O . ILE A 1 85 ? 3.267 -14.534 10.003 1.00 71.88 85 ILE A O 1
ATOM 679 N N . ASN A 1 86 ? 1.196 -13.720 9.718 1.00 86.69 86 ASN A N 1
ATOM 680 C CA . ASN A 1 86 ? 0.898 -14.504 8.518 1.00 86.69 86 ASN A CA 1
ATOM 681 C C . ASN A 1 86 ? 1.357 -13.769 7.250 1.00 86.69 86 ASN A C 1
ATOM 683 O O . ASN A 1 86 ? 0.596 -13.574 6.309 1.00 86.69 86 ASN A O 1
ATOM 687 N N . ILE A 1 87 ? 2.608 -13.310 7.258 1.00 92.31 87 ILE A N 1
ATOM 688 C CA . ILE A 1 87 ? 3.230 -12.607 6.136 1.00 92.31 87 ILE A CA 1
ATOM 689 C C . ILE A 1 87 ? 4.382 -13.469 5.632 1.00 92.31 87 ILE A C 1
ATOM 691 O O . ILE A 1 87 ? 5.312 -13.779 6.379 1.00 92.31 87 ILE A O 1
ATOM 695 N N . ARG A 1 88 ? 4.322 -13.865 4.361 1.00 94.25 88 ARG A N 1
ATOM 696 C CA . ARG A 1 88 ? 5.371 -14.650 3.690 1.00 94.25 88 ARG A CA 1
ATOM 697 C C . ARG A 1 88 ? 6.108 -13.788 2.673 1.00 94.25 88 ARG A C 1
ATOM 699 O O . ARG A 1 88 ? 5.591 -12.772 2.238 1.00 94.25 88 ARG A O 1
ATOM 706 N N . GLY A 1 89 ? 7.314 -14.192 2.279 1.00 93.75 89 GLY A N 1
ATOM 707 C CA . GLY A 1 89 ? 8.042 -13.525 1.190 1.00 93.75 89 GLY A CA 1
ATOM 708 C C . GLY A 1 89 ? 8.724 -12.203 1.561 1.00 93.75 89 GLY A C 1
ATOM 709 O O . GLY A 1 89 ? 9.225 -11.521 0.679 1.00 93.75 89 GLY A O 1
ATOM 710 N N . LEU A 1 90 ? 8.818 -11.845 2.850 1.00 91.88 90 LEU A N 1
ATOM 711 C CA . LEU A 1 90 ? 9.475 -10.602 3.295 1.00 91.88 90 LEU A CA 1
ATOM 712 C C . LEU A 1 90 ? 10.907 -10.459 2.730 1.00 91.88 90 LEU A C 1
ATOM 714 O O . LEU A 1 90 ? 11.332 -9.376 2.337 1.00 91.88 90 LEU A O 1
ATOM 718 N N . ASN A 1 91 ? 11.615 -11.589 2.620 1.00 92.88 91 ASN A N 1
ATOM 719 C CA . ASN A 1 91 ? 12.965 -11.702 2.064 1.00 92.88 91 ASN A CA 1
ATOM 720 C C . ASN A 1 91 ? 12.990 -12.356 0.666 1.00 92.88 91 ASN A C 1
ATOM 722 O O . ASN A 1 91 ? 14.010 -12.936 0.295 1.00 92.88 91 ASN A O 1
ATOM 726 N N . SER A 1 92 ? 11.882 -12.334 -0.090 1.00 92.62 92 SER A N 1
ATOM 727 C CA . SER A 1 92 ? 11.851 -12.896 -1.448 1.00 92.62 92 SER A CA 1
ATOM 728 C C . SER A 1 92 ? 12.835 -12.168 -2.362 1.00 92.62 92 SER A C 1
ATOM 730 O O . SER A 1 92 ? 13.113 -10.982 -2.159 1.00 92.62 92 SER A O 1
ATOM 732 N N . LEU A 1 93 ? 13.301 -12.848 -3.412 1.00 93.81 93 LEU A N 1
ATOM 733 C CA . LEU A 1 93 ? 14.047 -12.195 -4.484 1.00 93.81 93 LEU A CA 1
ATOM 734 C C . LEU A 1 93 ? 13.205 -11.057 -5.084 1.00 93.81 93 LEU A C 1
ATOM 736 O O . LEU A 1 93 ? 11.987 -11.191 -5.230 1.00 93.81 93 LEU A O 1
ATOM 740 N N . ALA A 1 94 ? 13.861 -9.940 -5.398 1.00 96.25 94 ALA A N 1
ATOM 741 C CA . ALA A 1 94 ? 13.221 -8.813 -6.052 1.00 96.25 94 ALA A CA 1
ATOM 742 C C . ALA A 1 94 ? 12.996 -9.127 -7.538 1.00 96.25 94 ALA A C 1
ATOM 744 O O . ALA A 1 94 ? 13.951 -9.376 -8.275 1.00 96.25 94 ALA A O 1
ATOM 745 N N . LEU A 1 95 ? 11.738 -9.107 -7.972 1.00 96.81 95 LEU A N 1
ATOM 746 C CA . LEU A 1 95 ? 11.365 -9.276 -9.370 1.00 96.81 95 LEU A CA 1
ATOM 747 C C . LEU A 1 95 ? 11.856 -8.077 -10.185 1.00 96.81 95 LEU A C 1
ATOM 749 O O . LEU A 1 95 ? 11.746 -6.926 -9.757 1.00 96.81 95 LEU A O 1
ATOM 753 N N . HIS A 1 96 ? 12.383 -8.358 -11.369 1.00 94.94 96 HIS A N 1
ATOM 754 C CA . HIS A 1 96 ? 12.932 -7.377 -12.300 1.00 94.94 96 HIS A CA 1
ATOM 755 C C . HIS A 1 96 ? 12.208 -7.441 -13.651 1.00 94.94 96 HIS A C 1
ATOM 757 O O . HIS A 1 96 ? 11.294 -8.240 -13.840 1.00 94.94 96 HIS A O 1
ATOM 763 N N . ARG A 1 97 ? 12.630 -6.609 -14.608 1.00 94.38 97 ARG A N 1
ATOM 764 C CA . ARG A 1 97 ? 12.055 -6.463 -15.959 1.00 94.38 97 ARG A CA 1
ATOM 765 C C . ARG A 1 97 ? 11.517 -7.740 -16.612 1.00 94.38 97 ARG A C 1
ATOM 767 O O . ARG A 1 97 ? 10.430 -7.691 -17.182 1.00 94.38 97 ARG A O 1
ATOM 774 N N . ASP A 1 98 ? 12.281 -8.827 -16.542 1.00 94.31 98 ASP A N 1
ATOM 775 C CA . ASP A 1 98 ? 12.018 -10.087 -17.252 1.00 94.31 98 ASP A CA 1
ATOM 776 C C . ASP A 1 98 ? 11.360 -11.148 -16.359 1.00 94.31 98 ASP A C 1
ATOM 778 O O . ASP A 1 98 ? 11.057 -12.251 -16.809 1.00 94.31 98 ASP A O 1
ATOM 782 N N . SER A 1 99 ? 11.132 -10.829 -15.084 1.00 96.69 99 SER A N 1
ATOM 783 C CA . SER A 1 99 ? 10.419 -11.711 -14.170 1.00 96.69 99 SER A CA 1
ATOM 784 C C . SER A 1 99 ? 8.943 -11.831 -14.576 1.00 96.69 99 SER A C 1
ATOM 786 O O . SER A 1 99 ? 8.310 -10.808 -14.864 1.00 96.69 99 SER A O 1
ATOM 788 N N . PRO A 1 100 ? 8.363 -13.046 -14.571 1.00 96.38 100 PRO A N 1
ATOM 789 C CA . PRO A 1 100 ? 6.955 -13.241 -14.899 1.00 96.38 100 PRO A CA 1
ATOM 790 C C . PRO A 1 100 ? 6.040 -12.603 -13.845 1.00 96.38 100 PRO A C 1
ATOM 792 O O . PRO A 1 100 ? 6.421 -12.453 -12.682 1.00 96.38 100 PRO A O 1
ATOM 795 N N . GLU A 1 101 ? 4.825 -12.236 -14.254 1.00 95.50 101 GLU A N 1
ATOM 796 C CA . GLU A 1 101 ? 3.798 -11.769 -13.323 1.00 95.50 101 GLU A CA 1
ATOM 797 C C . GLU A 1 101 ? 3.339 -12.937 -12.431 1.00 95.50 101 GLU A C 1
ATOM 799 O O . GLU A 1 101 ? 2.974 -13.994 -12.954 1.00 95.50 101 GLU A O 1
ATOM 804 N N . PRO A 1 102 ? 3.349 -12.788 -11.094 1.00 94.56 102 PRO A N 1
ATOM 805 C CA . PRO A 1 102 ? 2.755 -13.782 -10.210 1.00 94.56 102 PRO A CA 1
ATOM 806 C C . PRO A 1 102 ? 1.227 -13.790 -10.362 1.00 94.56 102 PRO A C 1
ATOM 808 O O . PRO A 1 102 ? 0.627 -12.763 -10.668 1.00 94.56 102 PRO A O 1
ATOM 811 N N . TYR A 1 103 ? 0.579 -14.931 -10.100 1.00 93.31 103 TYR A N 1
ATOM 812 C CA . TYR A 1 103 ? -0.878 -15.062 -10.243 1.00 93.31 103 TYR A CA 1
ATOM 813 C C . TYR A 1 103 ? -1.629 -13.914 -9.552 1.00 93.31 103 TYR A C 1
ATOM 815 O O . TYR A 1 103 ? -1.374 -13.634 -8.379 1.00 93.31 103 TYR A O 1
ATOM 823 N N . SER A 1 104 ? -2.541 -13.279 -10.288 1.00 91.19 104 SER A N 1
ATOM 824 C CA . SER A 1 104 ? -3.334 -12.117 -9.883 1.00 91.19 104 SER A CA 1
ATOM 825 C C . SER A 1 104 ? -4.806 -12.432 -10.138 1.00 91.19 104 SER A C 1
ATOM 827 O O . SER A 1 104 ? -5.191 -12.644 -11.287 1.00 91.19 104 SER A O 1
ATOM 829 N N . GLY A 1 105 ? -5.630 -12.493 -9.092 1.00 85.00 105 GLY A N 1
ATOM 830 C CA . GLY A 1 105 ? -7.034 -12.893 -9.215 1.00 85.00 105 GLY A CA 1
ATOM 831 C C . GLY A 1 105 ? -7.682 -13.204 -7.870 1.00 85.00 105 GLY A C 1
ATOM 832 O O . GLY A 1 105 ? -7.130 -12.887 -6.822 1.00 85.00 105 GLY A O 1
ATOM 833 N N . PHE A 1 106 ? -8.863 -13.821 -7.885 1.00 87.19 106 PHE A N 1
ATOM 834 C CA . PHE A 1 106 ? -9.592 -14.171 -6.663 1.00 87.19 106 PHE A CA 1
ATOM 835 C C . PHE A 1 106 ? -8.744 -15.010 -5.696 1.00 87.19 106 PHE A C 1
ATOM 837 O O . PHE A 1 106 ? -8.054 -15.948 -6.096 1.00 87.19 106 PHE A O 1
ATOM 844 N N . GLY A 1 107 ? -8.799 -14.661 -4.410 1.00 84.88 107 GLY A N 1
ATOM 845 C CA . GLY A 1 107 ? -8.027 -15.311 -3.352 1.00 84.88 107 GLY A CA 1
ATOM 846 C C . GLY A 1 107 ? -6.598 -14.784 -3.189 1.00 84.88 107 GLY A C 1
ATOM 847 O O . GLY A 1 107 ? -5.900 -15.234 -2.278 1.00 84.88 107 GLY A O 1
ATOM 848 N N . THR A 1 108 ? -6.143 -13.829 -4.015 1.00 89.50 108 THR A N 1
ATOM 849 C CA . THR A 1 108 ? -4.842 -13.177 -3.803 1.00 89.50 108 THR A CA 1
ATOM 850 C C . THR A 1 108 ? -4.946 -12.084 -2.743 1.00 89.50 108 THR A C 1
ATOM 852 O O . THR A 1 108 ? -5.823 -11.226 -2.800 1.00 89.50 108 THR A O 1
ATOM 855 N N . ILE A 1 109 ? -4.018 -12.101 -1.782 1.00 95.56 109 ILE A N 1
ATOM 856 C CA . ILE A 1 109 ? -3.684 -10.951 -0.937 1.00 95.56 109 ILE A CA 1
ATOM 857 C C . ILE A 1 109 ? -2.175 -10.777 -1.011 1.00 95.56 109 ILE A C 1
ATOM 859 O O . ILE A 1 109 ? -1.412 -11.578 -0.458 1.00 95.56 109 ILE A O 1
ATOM 863 N N . ARG A 1 110 ? -1.741 -9.734 -1.713 1.00 97.31 110 ARG A N 1
ATOM 864 C CA . ARG A 1 110 ? -0.328 -9.494 -1.989 1.00 97.31 110 ARG A CA 1
ATOM 865 C C . ARG A 1 110 ? 0.051 -8.054 -1.706 1.00 97.31 110 ARG A C 1
ATOM 867 O O . ARG A 1 110 ? -0.710 -7.130 -1.973 1.00 97.31 110 ARG A O 1
ATOM 874 N N . LEU A 1 111 ? 1.263 -7.859 -1.206 1.00 98.19 111 LEU A N 1
ATOM 875 C CA . LEU A 1 111 ? 1.907 -6.554 -1.196 1.00 98.19 111 LEU A CA 1
ATOM 876 C C . LEU A 1 111 ? 3.137 -6.608 -2.097 1.00 98.19 111 LEU A C 1
ATOM 878 O O . LEU A 1 111 ? 4.110 -7.306 -1.802 1.00 98.19 111 LEU A O 1
ATOM 882 N N . TYR A 1 112 ? 3.111 -5.832 -3.173 1.00 98.06 112 TYR A N 1
ATOM 883 C CA . TYR A 1 112 ? 4.313 -5.521 -3.927 1.00 98.06 112 TYR A CA 1
ATOM 884 C C . TYR A 1 112 ? 5.138 -4.517 -3.122 1.00 98.06 112 TYR A C 1
ATOM 886 O O . TYR A 1 112 ? 4.660 -3.428 -2.788 1.00 98.06 112 TYR A O 1
ATOM 894 N N . SER A 1 113 ? 6.356 -4.914 -2.770 1.00 97.50 113 SER A N 1
ATOM 895 C CA . SER A 1 113 ? 7.207 -4.233 -1.792 1.00 97.50 113 SER A CA 1
ATOM 896 C C . SER A 1 113 ? 8.627 -4.052 -2.326 1.00 97.50 113 SER A C 1
ATOM 898 O O . SER A 1 113 ? 8.969 -4.533 -3.399 1.00 97.50 113 SER A O 1
ATOM 900 N N . MET A 1 114 ? 9.472 -3.376 -1.562 1.00 95.25 114 MET A N 1
ATOM 901 C CA . MET A 1 114 ? 10.926 -3.467 -1.656 1.00 95.25 114 MET A CA 1
ATOM 902 C C . MET A 1 114 ? 11.439 -3.560 -0.219 1.00 95.25 114 MET A C 1
ATOM 904 O O . MET A 1 114 ? 10.973 -2.823 0.649 1.00 95.25 114 MET A O 1
ATOM 908 N N . ARG A 1 115 ? 12.363 -4.491 0.042 1.00 92.25 115 ARG A N 1
ATOM 909 C CA . ARG A 1 115 ? 12.760 -4.922 1.396 1.00 92.25 115 ARG A CA 1
ATOM 910 C C . ARG A 1 115 ? 13.158 -3.784 2.343 1.00 92.25 115 ARG A C 1
ATOM 912 O O . ARG A 1 115 ? 12.918 -3.890 3.538 1.00 92.25 115 ARG A O 1
ATOM 919 N N . PHE A 1 116 ? 13.762 -2.730 1.813 1.00 90.06 116 PHE A N 1
ATOM 920 C CA . PHE A 1 116 ? 14.282 -1.591 2.570 1.00 90.06 116 PHE A CA 1
ATOM 921 C C . PHE A 1 116 ? 13.439 -0.322 2.377 1.00 90.06 116 PHE A C 1
ATOM 923 O O . PHE A 1 116 ? 13.878 0.773 2.708 1.00 90.06 116 PHE A O 1
ATOM 930 N N . CYS A 1 117 ? 12.235 -0.443 1.809 1.00 92.44 117 CYS A N 1
ATOM 931 C CA . CYS A 1 117 ? 11.373 0.700 1.559 1.00 92.44 117 CYS A CA 1
ATOM 932 C C . CYS A 1 117 ? 10.548 1.041 2.812 1.00 92.44 117 CYS A C 1
ATOM 934 O O . CYS A 1 117 ? 9.637 0.282 3.159 1.00 92.44 117 CYS A O 1
ATOM 936 N N . PRO A 1 118 ? 10.761 2.210 3.444 1.00 93.25 118 PRO A N 1
ATOM 937 C CA . PRO A 1 118 ? 10.021 2.607 4.645 1.00 93.25 118 PRO A CA 1
ATOM 938 C C . PRO A 1 118 ? 8.530 2.851 4.356 1.00 93.25 118 PRO A C 1
ATOM 940 O O . PRO A 1 118 ? 7.662 2.620 5.200 1.00 93.25 118 PRO A O 1
ATOM 943 N N . TYR A 1 119 ? 8.192 3.265 3.130 1.00 94.81 119 TYR A N 1
ATOM 944 C CA . TYR A 1 119 ? 6.798 3.378 2.698 1.00 94.81 119 TYR A CA 1
ATOM 945 C C . TYR A 1 119 ? 6.122 2.007 2.621 1.00 94.81 119 TYR A C 1
ATOM 947 O O . TYR A 1 119 ? 4.950 1.884 2.976 1.00 94.81 119 TYR A O 1
ATOM 955 N N . ALA A 1 120 ? 6.842 0.972 2.181 1.00 96.00 120 ALA A N 1
ATOM 956 C CA . ALA A 1 120 ? 6.309 -0.382 2.140 1.00 96.00 120 ALA A CA 1
ATOM 957 C C . ALA A 1 120 ? 6.230 -1.009 3.536 1.00 96.00 120 ALA A C 1
ATOM 959 O O . ALA A 1 120 ? 5.247 -1.681 3.843 1.00 96.00 120 ALA A O 1
ATOM 960 N N . GLU A 1 121 ? 7.191 -0.708 4.411 1.00 95.25 121 GLU A N 1
ATOM 961 C CA . GLU A 1 121 ? 7.158 -1.109 5.819 1.00 95.25 121 GLU A CA 1
ATOM 962 C C . GLU A 1 121 ? 5.902 -0.597 6.536 1.00 95.25 121 GLU A C 1
ATOM 964 O O . GLU A 1 121 ? 5.249 -1.356 7.255 1.00 95.25 121 GLU A O 1
ATOM 969 N N . ARG A 1 122 ? 5.469 0.641 6.253 1.00 95.88 122 ARG A N 1
ATOM 970 C CA . ARG A 1 122 ? 4.177 1.159 6.735 1.00 95.88 122 ARG A CA 1
ATOM 971 C C . ARG A 1 122 ? 3.019 0.227 6.369 1.00 95.88 122 ARG A C 1
ATOM 973 O O . ARG A 1 122 ? 2.234 -0.129 7.242 1.00 95.88 122 ARG A O 1
ATOM 980 N N . ALA A 1 123 ? 2.915 -0.191 5.107 1.00 97.12 123 ALA A N 1
ATOM 981 C CA . ALA A 1 123 ? 1.857 -1.106 4.675 1.00 97.12 123 ALA A CA 1
ATOM 982 C C . ALA A 1 123 ? 1.983 -2.484 5.352 1.00 97.12 123 ALA A C 1
ATOM 984 O O . ALA A 1 123 ? 0.979 -3.041 5.794 1.00 97.12 123 ALA A O 1
ATOM 985 N N . ILE A 1 124 ? 3.205 -3.002 5.516 1.00 96.44 124 ILE A N 1
ATOM 986 C CA . ILE A 1 124 ? 3.475 -4.265 6.225 1.00 96.44 124 ILE A CA 1
ATOM 987 C C . ILE A 1 124 ? 2.974 -4.205 7.675 1.00 96.44 124 ILE A C 1
ATOM 989 O O . ILE A 1 124 ? 2.337 -5.156 8.129 1.00 96.44 124 ILE A O 1
ATOM 993 N N . ILE A 1 125 ? 3.189 -3.094 8.389 1.00 95.19 125 ILE A N 1
ATOM 994 C CA . ILE A 1 125 ? 2.696 -2.902 9.766 1.00 95.19 125 ILE A CA 1
ATOM 995 C C . ILE A 1 125 ? 1.166 -2.977 9.818 1.00 95.19 125 ILE A C 1
ATOM 997 O O . ILE A 1 125 ? 0.615 -3.676 10.674 1.00 95.19 125 ILE A O 1
ATOM 1001 N N . TYR A 1 126 ? 0.476 -2.298 8.896 1.00 96.12 126 TYR A N 1
ATOM 1002 C CA . TYR A 1 126 ? -0.986 -2.354 8.818 1.00 96.12 126 TYR A CA 1
ATOM 1003 C C . TYR A 1 126 ? -1.457 -3.788 8.570 1.00 96.12 126 TYR A C 1
ATOM 1005 O O . TYR A 1 126 ? -2.245 -4.319 9.350 1.00 96.12 126 TYR A O 1
ATOM 1013 N N . LEU A 1 127 ? -0.910 -4.461 7.560 1.00 95.56 127 LEU A N 1
ATOM 1014 C CA . LEU A 1 127 ? -1.266 -5.840 7.216 1.00 95.56 127 LEU A CA 1
ATOM 1015 C C . LEU A 1 127 ? -1.008 -6.825 8.369 1.00 95.56 127 LEU A C 1
ATOM 1017 O O . LEU A 1 127 ? -1.848 -7.681 8.659 1.00 95.56 127 LEU A O 1
ATOM 1021 N N . ALA A 1 128 ? 0.111 -6.665 9.081 1.00 94.31 128 ALA A N 1
ATOM 1022 C CA . ALA A 1 128 ? 0.435 -7.461 10.260 1.00 94.31 128 ALA A CA 1
ATOM 1023 C C . ALA A 1 128 ? -0.581 -7.238 11.391 1.00 94.31 128 ALA A C 1
ATOM 1025 O O . ALA A 1 128 ? -1.020 -8.200 12.027 1.00 94.31 128 ALA A O 1
ATOM 1026 N N . ARG A 1 129 ? -1.014 -5.988 11.615 1.00 93.88 129 ARG A N 1
ATOM 1027 C CA . ARG A 1 129 ? -2.044 -5.653 12.612 1.00 93.88 129 ARG A CA 1
ATOM 1028 C C . ARG A 1 129 ? -3.401 -6.274 12.283 1.00 93.88 129 ARG A C 1
ATOM 1030 O O . ARG A 1 129 ? -4.100 -6.680 13.219 1.00 93.88 129 ARG A O 1
ATOM 1037 N N . LYS A 1 130 ? -3.741 -6.356 10.991 1.00 91.50 130 LYS A N 1
ATOM 1038 C CA . LYS A 1 130 ? -4.954 -7.014 10.476 1.00 91.50 130 LYS A CA 1
ATOM 1039 C C . LYS A 1 130 ? -4.868 -8.548 10.504 1.00 91.50 130 LYS A C 1
ATOM 1041 O O . LYS A 1 130 ? -5.888 -9.211 10.373 1.00 91.50 130 LYS A O 1
ATOM 1046 N N . ARG A 1 131 ? -3.668 -9.115 10.702 1.00 91.19 131 ARG A N 1
ATOM 1047 C CA . ARG A 1 131 ? -3.385 -10.567 10.695 1.00 91.19 131 ARG A CA 1
ATOM 1048 C C . ARG A 1 131 ? -3.774 -11.258 9.380 1.00 91.19 131 ARG A C 1
ATOM 1050 O O . ARG A 1 131 ? -4.154 -12.428 9.383 1.00 91.19 131 ARG A O 1
ATOM 1057 N N . LEU A 1 132 ? -3.665 -10.543 8.262 1.00 88.69 132 LEU A N 1
ATOM 1058 C CA . LEU A 1 132 ? -4.009 -11.087 6.949 1.00 88.69 132 LEU A CA 1
ATOM 1059 C C . LEU A 1 132 ? -2.950 -12.090 6.461 1.00 88.69 132 LEU A C 1
ATOM 1061 O O . LEU A 1 132 ? -1.767 -11.895 6.748 1.00 88.69 132 LEU A O 1
ATOM 1065 N N . PRO A 1 133 ? -3.349 -13.138 5.712 1.00 91.94 133 PRO A N 1
ATOM 1066 C CA . PRO A 1 133 ? -2.437 -14.062 5.041 1.00 91.94 133 PRO A CA 1
ATOM 1067 C C . PRO A 1 133 ? -1.816 -13.411 3.796 1.00 91.94 133 PRO A C 1
ATOM 1069 O O . PRO A 1 133 ? -2.250 -13.667 2.676 1.00 91.94 133 PRO A O 1
ATOM 1072 N N . VAL A 1 134 ? -0.814 -12.552 3.981 1.00 95.06 134 VAL A N 1
ATOM 1073 C CA . VAL A 1 134 ? -0.227 -11.765 2.885 1.00 95.06 134 VAL A CA 1
ATOM 1074 C C . VAL A 1 134 ? 1.001 -12.442 2.288 1.00 95.06 134 VAL A C 1
ATOM 1076 O O . VAL A 1 134 ? 1.925 -12.853 2.996 1.00 95.06 134 VAL A O 1
ATOM 1079 N N . GLU A 1 135 ? 1.059 -12.472 0.962 1.00 96.31 135 GLU A N 1
ATOM 1080 C CA . GLU A 1 135 ? 2.294 -12.703 0.219 1.00 96.31 135 GLU A CA 1
ATOM 1081 C C . GLU A 1 135 ? 3.003 -11.370 -0.073 1.00 96.31 135 GLU A C 1
ATOM 1083 O O . GLU A 1 135 ? 2.430 -10.464 -0.673 1.00 96.31 135 GLU A O 1
ATOM 1088 N N . ILE A 1 136 ? 4.260 -11.228 0.335 1.00 97.38 136 ILE A N 1
ATOM 1089 C CA . ILE A 1 136 ? 5.110 -10.113 -0.082 1.00 97.38 136 ILE A CA 1
ATOM 1090 C C . ILE A 1 136 ? 5.849 -10.520 -1.351 1.00 97.38 136 ILE A C 1
ATOM 1092 O O . ILE A 1 136 ? 6.525 -11.549 -1.382 1.00 97.38 136 ILE A O 1
ATOM 1096 N N . THR A 1 137 ? 5.759 -9.678 -2.374 1.00 97.56 137 THR A N 1
ATOM 1097 C CA . THR A 1 137 ? 6.534 -9.816 -3.605 1.00 97.56 137 THR A CA 1
ATOM 1098 C C . THR A 1 137 ? 7.437 -8.603 -3.741 1.00 97.56 137 THR A C 1
ATOM 1100 O O . THR A 1 137 ? 6.971 -7.496 -4.014 1.00 97.56 137 THR A O 1
ATOM 1103 N N . ASN A 1 138 ? 8.737 -8.795 -3.527 1.00 97.88 138 ASN A N 1
ATOM 1104 C CA . ASN A 1 138 ? 9.697 -7.712 -3.704 1.00 97.88 138 ASN A CA 1
ATOM 1105 C C . ASN A 1 138 ? 9.834 -7.348 -5.192 1.00 97.88 138 ASN A C 1
ATOM 1107 O O . ASN A 1 138 ? 9.930 -8.227 -6.044 1.00 97.88 138 ASN A O 1
ATOM 1111 N N . ILE A 1 139 ? 9.861 -6.055 -5.499 1.00 97.31 139 ILE A N 1
ATOM 1112 C CA . ILE A 1 139 ? 10.075 -5.469 -6.823 1.00 97.31 139 ILE A CA 1
ATOM 1113 C C . ILE A 1 139 ? 11.398 -4.713 -6.790 1.00 97.31 139 ILE A C 1
ATOM 1115 O O . ILE A 1 139 ? 11.681 -3.992 -5.832 1.00 97.31 139 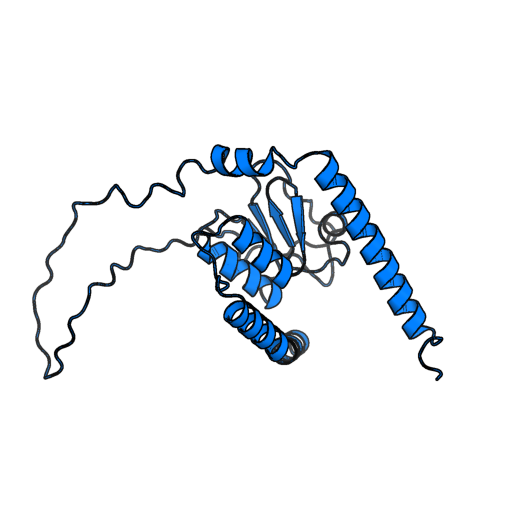ILE A O 1
ATOM 1119 N N . ASN A 1 140 ? 12.205 -4.863 -7.837 1.00 94.38 140 ASN A N 1
ATOM 1120 C CA . ASN A 1 140 ? 13.381 -4.031 -8.039 1.00 94.38 140 ASN A CA 1
ATOM 1121 C C . ASN A 1 140 ? 12.942 -2.660 -8.606 1.00 94.38 140 ASN A C 1
ATOM 1123 O O . ASN A 1 140 ? 12.477 -2.615 -9.748 1.00 94.38 140 ASN A O 1
ATOM 1127 N N . PRO A 1 141 ? 13.085 -1.550 -7.853 1.00 88.12 141 PRO A N 1
ATOM 1128 C CA . PRO A 1 141 ? 12.658 -0.227 -8.309 1.00 88.12 141 PRO A CA 1
ATOM 1129 C C . PRO A 1 141 ? 13.538 0.346 -9.432 1.00 88.12 141 PRO A C 1
ATOM 1131 O O . PRO A 1 141 ? 13.069 1.185 -10.196 1.00 88.12 141 PRO A O 1
ATOM 1134 N N . GLU A 1 142 ? 14.787 -0.106 -9.572 1.00 89.50 142 GLU A N 1
ATOM 1135 C CA . GLU A 1 142 ? 15.691 0.335 -10.646 1.00 89.50 142 GLU A CA 1
ATOM 1136 C C . GLU A 1 142 ? 15.375 -0.349 -11.980 1.00 89.50 142 GLU A C 1
ATOM 1138 O O . GLU A 1 142 ? 15.643 0.187 -13.056 1.00 89.50 142 GLU A O 1
ATOM 1143 N N . ASN A 1 143 ? 14.789 -1.547 -11.923 1.00 93.44 143 ASN A N 1
ATOM 1144 C CA . ASN A 1 143 ? 14.483 -2.344 -13.103 1.00 93.44 143 ASN A CA 1
ATOM 1145 C C . ASN A 1 143 ? 13.105 -3.001 -12.993 1.00 93.44 143 ASN A C 1
ATOM 1147 O O . ASN A 1 143 ? 12.979 -4.227 -12.964 1.00 93.44 143 ASN A O 1
ATOM 1151 N N . VAL A 1 144 ? 12.079 -2.154 -12.931 1.00 94.81 144 VAL A N 1
ATOM 1152 C CA . VAL A 1 144 ? 10.683 -2.540 -12.696 1.00 94.81 144 VAL A CA 1
ATOM 1153 C C . VAL A 1 144 ? 10.152 -3.495 -13.788 1.00 94.81 144 VAL A C 1
ATOM 1155 O O . VAL A 1 144 ? 1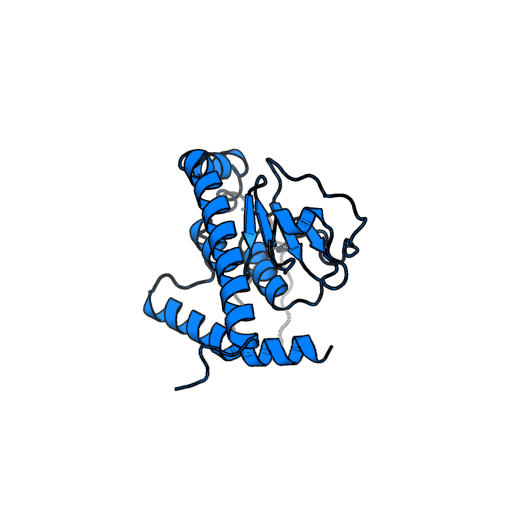0.333 -3.222 -14.981 1.00 94.81 144 VAL A O 1
ATOM 1158 N N . PRO A 1 145 ? 9.457 -4.594 -13.423 1.00 96.44 145 PRO A N 1
ATOM 1159 C CA . PRO A 1 145 ? 8.753 -5.451 -14.378 1.00 96.44 145 PRO A CA 1
ATOM 1160 C C . PRO A 1 145 ? 7.686 -4.693 -15.179 1.00 96.44 145 PRO A C 1
ATOM 1162 O O . PRO A 1 145 ? 6.898 -3.936 -14.615 1.00 96.44 145 PRO A O 1
ATOM 1165 N N . LYS A 1 146 ? 7.587 -4.932 -16.494 1.00 94.75 146 LYS A N 1
ATOM 1166 C CA . LYS A 1 146 ? 6.627 -4.209 -17.359 1.00 94.75 146 LYS A CA 1
ATOM 1167 C C . LYS A 1 146 ? 5.170 -4.392 -16.922 1.00 94.75 146 LYS A C 1
ATOM 1169 O O . LYS A 1 146 ? 4.400 -3.439 -16.964 1.00 94.75 146 LYS A O 1
ATOM 1174 N N . TRP A 1 147 ? 4.805 -5.597 -16.482 1.00 95.31 147 TRP A N 1
ATOM 1175 C CA . TRP A 1 147 ? 3.457 -5.908 -15.995 1.00 95.31 147 TRP A CA 1
ATOM 1176 C C . TRP A 1 147 ? 3.107 -5.138 -14.715 1.00 95.31 147 TRP A C 1
ATOM 1178 O O . TRP A 1 147 ? 1.943 -4.810 -14.493 1.00 95.31 147 TRP A O 1
ATOM 1188 N N . PHE A 1 148 ? 4.102 -4.769 -13.901 1.00 96.44 148 PHE A N 1
ATOM 1189 C CA . PHE A 1 148 ? 3.868 -4.038 -12.659 1.00 96.44 148 PHE A CA 1
ATOM 1190 C C . PHE A 1 148 ? 3.351 -2.618 -12.916 1.00 96.44 148 PHE A C 1
ATOM 1192 O O . PHE A 1 148 ? 2.589 -2.095 -12.109 1.00 96.44 148 PHE A O 1
ATOM 1199 N N . LEU A 1 149 ? 3.661 -2.023 -14.074 1.00 93.06 149 LEU A N 1
ATOM 1200 C CA . LEU A 1 149 ? 3.151 -0.701 -14.461 1.00 93.06 149 LEU A CA 1
ATOM 1201 C C . LEU A 1 149 ? 1.626 -0.672 -14.653 1.00 93.06 149 LEU A C 1
ATOM 1203 O O . LEU A 1 149 ? 1.015 0.390 -14.550 1.00 93.06 149 LEU A O 1
ATOM 1207 N N . ASN A 1 150 ? 0.999 -1.828 -14.888 1.00 91.50 150 ASN A N 1
ATOM 1208 C CA . ASN A 1 150 ? -0.461 -1.938 -14.917 1.00 91.50 150 ASN A CA 1
ATOM 1209 C C . ASN A 1 150 ? -1.070 -1.913 -13.506 1.00 91.50 150 ASN A C 1
ATOM 1211 O O . ASN A 1 150 ? -2.229 -1.540 -13.355 1.00 91.50 150 ASN A O 1
ATOM 1215 N N . LYS A 1 151 ? -0.293 -2.295 -12.482 1.00 92.44 151 LYS A N 1
ATOM 1216 C CA . LYS A 1 151 ? -0.707 -2.336 -11.069 1.00 92.44 151 LYS A CA 1
ATOM 1217 C C . LYS A 1 151 ? -0.383 -1.037 -10.332 1.00 92.44 151 LYS A C 1
ATOM 1219 O O . LYS A 1 151 ? -1.183 -0.575 -9.523 1.00 92.44 151 LYS A O 1
ATOM 1224 N N . SER A 1 152 ? 0.788 -0.473 -10.626 1.00 93.38 152 SER A N 1
ATOM 1225 C CA . SER A 1 152 ? 1.316 0.788 -10.110 1.00 93.38 152 SER A CA 1
ATOM 1226 C C . SER A 1 152 ? 1.804 1.623 -11.294 1.00 93.38 152 SER A C 1
ATOM 1228 O O . SER A 1 152 ? 2.922 1.413 -11.767 1.00 93.38 152 SER A O 1
ATOM 1230 N N . PRO A 1 153 ? 0.998 2.578 -11.792 1.00 89.44 153 PRO A N 1
ATOM 1231 C CA . PRO A 1 153 ? 1.338 3.412 -12.951 1.00 89.44 153 PRO A CA 1
ATOM 1232 C C . PRO A 1 153 ? 2.699 4.108 -12.873 1.00 89.44 153 PRO A C 1
ATOM 1234 O O . PRO A 1 153 ? 3.346 4.363 -13.887 1.00 89.44 153 PRO A O 1
ATOM 1237 N N . LEU A 1 154 ? 3.132 4.418 -11.651 1.00 88.19 154 LEU A N 1
ATOM 1238 C CA . LEU A 1 154 ? 4.399 5.086 -11.370 1.00 88.19 154 LEU A CA 1
ATOM 1239 C C . LEU A 1 154 ? 5.559 4.119 -11.154 1.00 88.19 154 LEU A C 1
ATOM 1241 O O . LEU A 1 154 ? 6.678 4.570 -10.923 1.00 88.19 154 LEU A O 1
ATOM 1245 N N . GLY A 1 155 ? 5.300 2.812 -11.204 1.00 90.88 155 GLY A N 1
ATOM 1246 C CA . GLY A 1 155 ? 6.280 1.772 -10.912 1.00 90.88 155 GLY A CA 1
ATOM 1247 C C . GLY A 1 155 ? 6.795 1.830 -9.476 1.00 90.88 155 GLY A C 1
ATOM 1248 O O . GLY A 1 155 ? 7.894 1.358 -9.205 1.00 90.88 155 GLY A O 1
ATOM 1249 N N . ARG A 1 156 ? 6.031 2.437 -8.556 1.00 91.81 156 ARG A N 1
ATOM 1250 C CA . ARG A 1 156 ? 6.442 2.646 -7.163 1.00 91.81 156 ARG A CA 1
ATOM 1251 C C . ARG A 1 156 ? 5.822 1.607 -6.246 1.00 91.81 156 ARG A C 1
ATOM 1253 O O . ARG A 1 156 ? 4.677 1.199 -6.433 1.00 91.81 156 ARG A O 1
ATOM 1260 N N . VAL A 1 157 ? 6.582 1.244 -5.223 1.00 95.38 157 VAL A N 1
ATOM 1261 C CA . VAL A 1 157 ? 6.125 0.453 -4.081 1.00 95.38 157 VAL A CA 1
ATOM 1262 C C . VAL A 1 157 ? 5.859 1.379 -2.885 1.00 95.38 157 VAL A C 1
ATOM 1264 O O . VAL A 1 157 ? 6.482 2.439 -2.792 1.00 95.38 157 VAL A O 1
ATOM 1267 N N . PRO A 1 158 ? 4.961 1.007 -1.956 1.00 97.69 158 PRO A N 1
ATOM 1268 C CA . PRO A 1 158 ? 4.136 -0.201 -1.967 1.00 97.69 158 PRO A CA 1
ATOM 1269 C C . PRO A 1 158 ? 2.974 -0.166 -2.964 1.00 97.69 158 PRO A C 1
ATOM 1271 O O . PRO A 1 158 ? 2.465 0.893 -3.332 1.00 97.69 158 PRO A O 1
ATOM 1274 N N . THR A 1 159 ? 2.509 -1.352 -3.348 1.00 97.81 159 THR A N 1
ATOM 1275 C CA . THR A 1 159 ? 1.212 -1.553 -4.011 1.00 97.81 159 THR A CA 1
ATOM 1276 C C . THR A 1 159 ? 0.544 -2.782 -3.415 1.00 97.81 159 THR A C 1
ATOM 1278 O O . THR A 1 159 ? 1.105 -3.875 -3.447 1.00 97.81 159 THR A O 1
ATOM 1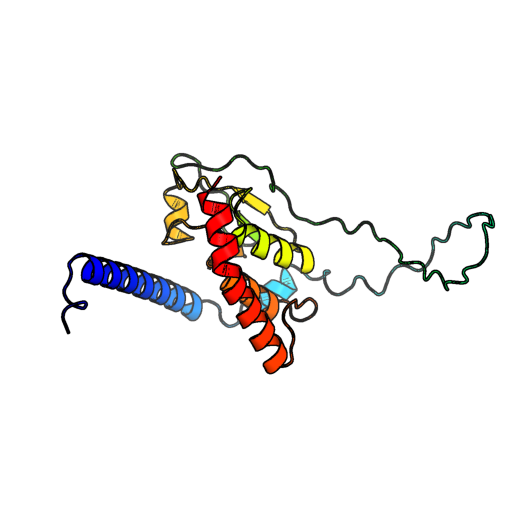281 N N . PHE A 1 160 ? -0.629 -2.596 -2.828 1.00 98.00 160 PHE A N 1
ATOM 1282 C CA . PHE A 1 160 ? -1.454 -3.654 -2.265 1.00 98.00 160 PHE A CA 1
ATOM 1283 C C . PHE A 1 160 ? -2.372 -4.228 -3.346 1.00 98.00 160 PHE A C 1
ATOM 1285 O O . PHE A 1 160 ? -2.938 -3.471 -4.129 1.00 98.00 160 PHE A O 1
ATOM 1292 N N . GLU A 1 161 ? -2.515 -5.547 -3.391 1.00 96.31 161 GLU A N 1
ATOM 1293 C CA . GLU A 1 161 ? -3.427 -6.263 -4.277 1.00 96.31 161 GLU A CA 1
ATOM 1294 C C . GLU A 1 161 ? -4.328 -7.184 -3.454 1.00 96.31 161 GLU A C 1
ATOM 1296 O O . GLU A 1 161 ? -3.836 -7.976 -2.646 1.00 96.31 161 GLU A O 1
ATOM 1301 N N . MET A 1 162 ? -5.636 -7.106 -3.692 1.00 93.56 162 MET A N 1
ATOM 1302 C CA . MET A 1 162 ? -6.617 -8.028 -3.131 1.00 93.56 162 MET A CA 1
ATOM 1303 C C . MET A 1 162 ? -7.615 -8.432 -4.208 1.00 93.56 162 MET A C 1
ATOM 1305 O O . MET A 1 162 ? -8.267 -7.570 -4.793 1.00 93.56 162 MET A O 1
ATOM 1309 N N . ASN A 1 163 ? -7.728 -9.733 -4.478 1.00 88.50 163 ASN A N 1
ATOM 1310 C CA . ASN A 1 163 ? -8.611 -10.279 -5.515 1.00 88.50 163 ASN A CA 1
ATOM 1311 C C . ASN A 1 163 ? -8.386 -9.653 -6.907 1.00 88.50 163 ASN A C 1
ATOM 1313 O O . ASN A 1 163 ? -9.328 -9.401 -7.651 1.00 88.50 163 ASN A O 1
ATOM 1317 N N . GLY A 1 164 ? -7.130 -9.357 -7.253 1.00 89.44 164 GLY A N 1
ATOM 1318 C CA . GLY A 1 164 ? -6.762 -8.692 -8.509 1.00 89.44 164 GLY A CA 1
ATOM 1319 C C . GLY A 1 164 ? -6.974 -7.170 -8.547 1.00 89.44 164 GLY A C 1
ATOM 1320 O O . GLY A 1 164 ? -6.553 -6.535 -9.514 1.00 89.44 164 GLY A O 1
ATOM 1321 N N . ILE A 1 165 ? -7.556 -6.560 -7.509 1.00 90.75 165 ILE A N 1
ATOM 1322 C CA . ILE A 1 165 ? -7.706 -5.101 -7.395 1.00 90.75 165 ILE A CA 1
ATOM 1323 C C . ILE A 1 165 ? -6.469 -4.517 -6.728 1.00 90.75 165 ILE A C 1
ATOM 1325 O O . ILE A 1 165 ? -6.068 -4.982 -5.662 1.00 90.75 165 ILE A O 1
ATOM 1329 N N . THR A 1 166 ? -5.882 -3.477 -7.327 1.00 94.56 166 THR A N 1
ATOM 1330 C CA . THR A 1 166 ? -4.655 -2.848 -6.825 1.00 94.56 166 THR A CA 1
ATOM 1331 C C . THR A 1 166 ? -4.890 -1.458 -6.241 1.00 94.56 166 THR A C 1
ATOM 1333 O O . THR A 1 166 ? -5.621 -0.641 -6.800 1.00 94.56 166 THR A O 1
ATOM 1336 N N . ILE A 1 167 ? -4.225 -1.169 -5.122 1.00 95.62 167 ILE A N 1
ATOM 1337 C CA . ILE A 1 167 ? -4.202 0.134 -4.446 1.00 95.62 167 ILE A CA 1
ATOM 1338 C C . ILE A 1 167 ? -2.742 0.482 -4.165 1.00 95.62 167 ILE A C 1
ATOM 1340 O O . ILE A 1 167 ? -2.000 -0.312 -3.592 1.00 95.62 167 ILE A O 1
ATOM 1344 N N . TYR A 1 168 ? -2.314 1.669 -4.574 1.00 94.06 168 TYR A N 1
ATOM 1345 C CA . TYR A 1 168 ? -0.956 2.173 -4.375 1.00 94.06 168 TYR A CA 1
ATOM 1346 C C . TYR A 1 168 ? -0.975 3.441 -3.513 1.00 94.06 168 TYR A C 1
ATOM 1348 O O . TYR A 1 168 ? -2.041 3.961 -3.199 1.00 94.06 168 TYR A O 1
ATOM 1356 N N . GLU A 1 169 ? 0.214 3.915 -3.127 1.00 94.12 169 GLU A N 1
ATOM 1357 C CA . GLU A 1 169 ? 0.464 4.925 -2.084 1.00 94.12 169 GLU A CA 1
ATOM 1358 C C . GLU A 1 169 ? 0.283 4.397 -0.653 1.00 94.12 169 GLU A C 1
ATOM 1360 O O . GLU A 1 169 ? -0.788 3.975 -0.228 1.00 94.12 169 GLU A O 1
ATOM 1365 N N . SER A 1 170 ? 1.359 4.451 0.136 1.00 95.81 170 SER A N 1
ATOM 1366 C CA . SER A 1 170 ? 1.398 3.833 1.472 1.00 95.81 170 SER A CA 1
ATOM 1367 C C . SER A 1 170 ? 0.375 4.397 2.468 1.00 95.81 170 SER A C 1
ATOM 1369 O O . SER A 1 170 ? -0.124 3.651 3.307 1.00 95.81 170 SER A O 1
ATOM 1371 N N . SER A 1 171 ? 0.067 5.697 2.408 1.00 95.12 171 SER A N 1
ATOM 1372 C CA . SER A 1 171 ? -0.968 6.327 3.242 1.00 95.12 171 SER A CA 1
ATOM 1373 C C . SER A 1 171 ? -2.376 5.931 2.798 1.00 95.12 171 SER A C 1
ATOM 1375 O O . SER A 1 171 ? -3.217 5.656 3.645 1.00 95.12 171 SER A O 1
ATOM 1377 N N . VAL A 1 172 ? -2.612 5.830 1.489 1.00 96.31 172 VAL A N 1
ATOM 1378 C CA . VAL A 1 172 ? -3.903 5.406 0.927 1.00 96.31 172 VAL A CA 1
ATOM 1379 C C . VAL A 1 172 ? -4.178 3.940 1.261 1.00 96.31 172 VAL A C 1
ATOM 1381 O O . VAL A 1 172 ? -5.268 3.621 1.719 1.00 96.31 172 VAL A O 1
ATOM 1384 N N . ILE A 1 173 ? -3.178 3.060 1.126 1.00 97.44 173 ILE A N 1
ATOM 1385 C CA . ILE A 1 173 ? -3.276 1.650 1.544 1.00 97.44 173 ILE A CA 1
ATOM 1386 C C . ILE A 1 173 ? -3.621 1.548 3.037 1.00 97.44 173 ILE A C 1
ATOM 1388 O O . ILE A 1 173 ? -4.473 0.750 3.417 1.00 97.44 173 ILE A O 1
ATOM 1392 N N . ALA A 1 174 ? -2.969 2.349 3.884 1.00 96.25 174 ALA A N 1
ATOM 1393 C CA . ALA A 1 174 ? -3.231 2.370 5.320 1.00 96.25 174 ALA A CA 1
ATOM 1394 C C . ALA A 1 174 ? -4.683 2.762 5.644 1.00 96.25 174 ALA A C 1
ATOM 1396 O O . ALA A 1 174 ? -5.340 2.073 6.423 1.00 96.25 174 ALA A O 1
ATOM 1397 N N . GLU A 1 175 ? -5.192 3.831 5.024 1.00 96.00 175 GLU A N 1
ATOM 1398 C CA . GLU A 1 175 ? -6.581 4.271 5.205 1.00 96.00 175 GLU A CA 1
ATOM 1399 C C . GLU A 1 175 ? -7.573 3.222 4.699 1.00 96.00 175 GLU A C 1
ATOM 1401 O O . GLU A 1 175 ? -8.465 2.825 5.445 1.00 96.00 175 GLU A O 1
ATOM 1406 N N . TYR A 1 176 ? -7.350 2.689 3.497 1.00 96.44 176 TYR A N 1
ATOM 1407 C CA . TYR A 1 176 ? -8.176 1.630 2.926 1.00 96.44 176 TYR A CA 1
ATOM 1408 C C . TYR A 1 176 ? -8.269 0.405 3.847 1.00 96.44 176 TYR A C 1
ATOM 1410 O O . TYR A 1 176 ? -9.364 -0.074 4.132 1.00 96.44 176 TYR A O 1
ATOM 1418 N N . LEU A 1 177 ? -7.136 -0.087 4.366 1.00 95.88 177 LEU A N 1
ATOM 1419 C CA . LEU A 1 177 ? -7.110 -1.239 5.275 1.00 95.88 177 LEU A CA 1
ATOM 1420 C C . LEU A 1 177 ? -7.837 -0.967 6.599 1.00 95.88 177 LEU A C 1
ATOM 1422 O O . LEU A 1 177 ? -8.378 -1.898 7.195 1.00 95.88 177 LEU A O 1
ATOM 1426 N N . ASP A 1 178 ? -7.833 0.271 7.089 1.00 95.44 178 ASP A N 1
ATOM 1427 C CA . ASP A 1 178 ? -8.602 0.650 8.276 1.00 95.44 178 ASP A CA 1
ATOM 1428 C C . ASP A 1 178 ? -10.105 0.750 7.993 1.00 95.44 178 ASP A C 1
ATOM 1430 O O . ASP A 1 178 ? -10.894 0.391 8.867 1.00 95.44 178 ASP A O 1
ATOM 1434 N N . GLU A 1 179 ? -10.504 1.161 6.789 1.00 93.94 179 GLU A N 1
ATOM 1435 C CA . GLU A 1 179 ? -11.909 1.210 6.367 1.00 93.94 179 GLU A CA 1
ATOM 1436 C C . GLU A 1 179 ? -12.519 -0.187 6.206 1.00 93.94 179 GLU A C 1
ATOM 1438 O O . GLU A 1 179 ? -13.619 -0.430 6.701 1.00 93.94 179 GLU A O 1
ATOM 1443 N N . ILE A 1 180 ? -11.806 -1.125 5.571 1.00 93.38 180 ILE A N 1
ATOM 1444 C CA . ILE A 1 180 ? -12.324 -2.488 5.355 1.00 93.38 180 ILE A CA 1
ATOM 1445 C C . ILE A 1 180 ? -12.133 -3.421 6.567 1.00 93.38 180 ILE A C 1
ATOM 1447 O O . ILE A 1 180 ? -12.788 -4.457 6.649 1.00 93.38 180 ILE A O 1
ATOM 1451 N N . PHE A 1 181 ? -11.270 -3.059 7.528 1.00 91.94 181 PHE A N 1
ATOM 1452 C CA . PHE A 1 181 ? -11.059 -3.800 8.782 1.00 91.94 181 PHE A CA 1
ATOM 1453 C C . PHE A 1 181 ? -11.122 -2.874 10.016 1.00 91.94 181 PHE A C 1
ATOM 1455 O O . PHE A 1 181 ? -10.092 -2.663 10.685 1.00 91.94 181 PHE A O 1
ATOM 1462 N N . PRO A 1 182 ? -12.314 -2.348 10.357 1.00 91.50 182 PRO A N 1
ATOM 1463 C CA . PRO A 1 182 ? -12.485 -1.362 11.427 1.00 91.50 182 PRO A CA 1
ATOM 1464 C C . PRO A 1 182 ? -12.156 -1.914 12.823 1.00 91.50 182 PRO A C 1
ATOM 1466 O O . PRO A 1 182 ? -11.571 -1.206 13.640 1.00 91.50 182 PRO A O 1
ATOM 1469 N N . GLU A 1 183 ? -12.413 -3.202 13.076 1.00 90.06 183 GLU A N 1
ATOM 1470 C CA . GLU A 1 183 ? -12.147 -3.871 14.368 1.00 90.06 183 GLU A CA 1
ATOM 1471 C C . GLU A 1 183 ? -10.664 -3.880 14.771 1.00 90.06 183 GLU A C 1
ATOM 1473 O O . GLU A 1 183 ? -10.284 -4.068 15.928 1.00 90.06 183 GLU A O 1
ATOM 1478 N N . THR A 1 184 ? -9.782 -3.696 13.793 1.00 93.88 184 THR A N 1
ATOM 1479 C CA . THR A 1 184 ? -8.333 -3.683 14.001 1.00 93.88 184 THR A CA 1
ATOM 1480 C C . THR A 1 184 ? -7.705 -2.398 13.480 1.00 93.88 184 THR A C 1
ATOM 1482 O O . THR A 1 184 ? -6.528 -2.401 13.106 1.00 93.88 184 THR A O 1
ATOM 1485 N N . ALA A 1 185 ? -8.482 -1.310 13.416 1.00 94.38 185 ALA A N 1
ATOM 1486 C CA . ALA A 1 185 ? -8.020 0.002 12.975 1.00 94.38 185 ALA A CA 1
ATOM 1487 C C . ALA A 1 185 ? -6.784 0.476 13.760 1.00 94.38 185 ALA A C 1
ATOM 1489 O O . ALA A 1 185 ? -6.676 0.256 14.972 1.00 94.38 185 ALA A O 1
ATOM 1490 N N . ILE A 1 186 ? -5.835 1.096 13.054 1.00 95.00 186 ILE A N 1
ATOM 1491 C CA . ILE A 1 186 ? -4.662 1.745 13.660 1.00 95.00 186 ILE A CA 1
ATOM 1492 C C . ILE A 1 186 ? -4.935 3.235 13.859 1.00 95.00 186 ILE A C 1
ATOM 1494 O O . ILE A 1 186 ? -4.524 3.807 14.871 1.00 95.00 186 ILE A O 1
ATOM 1498 N N . LEU A 1 187 ? -5.621 3.868 12.908 1.00 93.81 187 LEU A N 1
ATOM 1499 C CA . LEU A 1 187 ? -6.023 5.261 13.000 1.00 93.81 187 LEU A CA 1
ATOM 1500 C C . LEU A 1 187 ? -7.158 5.436 14.028 1.00 93.81 187 LEU A C 1
ATOM 1502 O O . LEU A 1 187 ? -8.121 4.667 14.030 1.00 93.81 187 LEU A O 1
ATOM 1506 N N . PRO A 1 188 ? -7.105 6.486 14.866 1.00 93.94 188 PRO A N 1
ATOM 1507 C CA . PRO A 1 188 ? -8.176 6.836 15.783 1.00 93.94 188 PRO A CA 1
ATOM 1508 C C . PRO A 1 188 ? -9.500 7.090 15.063 1.00 93.94 188 PRO A C 1
ATOM 1510 O O . PRO A 1 188 ? -9.536 7.686 13.984 1.00 93.94 188 PRO A O 1
ATOM 1513 N N . SER A 1 189 ? -10.607 6.740 15.715 1.00 93.31 189 SER A N 1
ATOM 1514 C CA . SER A 1 189 ? -11.951 7.101 15.257 1.00 93.31 189 SER A CA 1
ATOM 1515 C C . SER A 1 189 ? -12.236 8.599 15.423 1.00 93.31 189 SER A C 1
ATOM 1517 O O . SER A 1 189 ? -12.866 9.203 14.556 1.00 93.31 189 SER A O 1
ATOM 1519 N N . HIS A 1 190 ? -11.734 9.224 16.499 1.00 96.19 190 HIS A N 1
ATOM 1520 C CA . HIS A 1 190 ? -11.955 10.645 16.772 1.00 96.19 190 HIS A CA 1
ATOM 1521 C C . HIS A 1 190 ? -11.283 11.538 15.705 1.00 96.19 190 HIS A C 1
ATOM 1523 O O . HIS A 1 190 ? -10.057 11.460 15.544 1.00 96.19 190 HIS A O 1
ATOM 1529 N N . PRO A 1 191 ? -12.021 12.443 15.026 1.00 96.12 191 PRO A N 1
ATOM 1530 C CA . PRO A 1 191 ? -11.510 13.193 13.874 1.00 96.12 191 PRO A CA 1
ATOM 1531 C C . PRO A 1 191 ? -10.238 13.998 14.159 1.00 96.12 191 PRO A C 1
ATOM 1533 O O . PRO A 1 191 ? -9.291 13.957 13.377 1.00 96.12 191 PRO A O 1
ATOM 1536 N N . VAL A 1 192 ? -10.174 14.677 15.310 1.00 97.75 192 VAL A N 1
ATOM 1537 C CA . VAL A 1 192 ? -9.002 15.487 15.693 1.00 97.75 192 VAL A CA 1
ATOM 1538 C C . VAL A 1 192 ? -7.774 14.610 15.950 1.00 97.75 192 VAL A C 1
A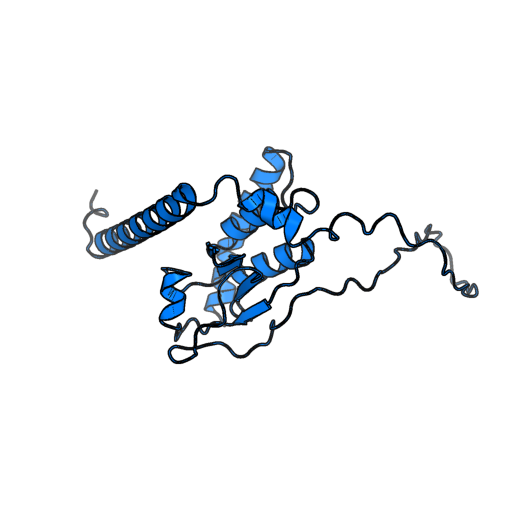TOM 1540 O O . VAL A 1 192 ? -6.668 14.960 15.550 1.00 97.75 192 VAL A O 1
ATOM 1543 N N . ALA A 1 193 ? -7.952 13.443 16.575 1.00 96.00 193 ALA A N 1
ATOM 1544 C CA . ALA A 1 193 ? -6.840 12.538 16.854 1.00 96.00 193 ALA A CA 1
ATOM 1545 C C . ALA A 1 193 ? -6.305 11.921 15.554 1.00 96.00 193 ALA A C 1
ATOM 1547 O O . ALA A 1 193 ? -5.092 11.873 15.346 1.00 96.00 193 ALA A O 1
ATOM 1548 N N . LYS A 1 194 ? -7.209 11.544 14.639 1.00 95.31 194 LYS A N 1
ATOM 1549 C CA . LYS A 1 194 ? -6.861 11.087 13.289 1.00 95.31 194 LYS A CA 1
ATOM 1550 C C . LYS A 1 194 ? -6.083 12.159 12.520 1.00 95.31 194 LYS A C 1
ATOM 1552 O O . LYS A 1 194 ? -5.027 11.862 11.968 1.00 95.31 194 LYS A O 1
ATOM 1557 N N . ALA A 1 195 ? -6.559 13.407 12.527 1.00 96.75 195 ALA A N 1
ATOM 1558 C CA . ALA A 1 195 ? -5.872 14.528 11.885 1.00 96.75 195 ALA A CA 1
ATOM 1559 C C . ALA A 1 195 ? -4.467 14.755 12.469 1.00 96.75 195 ALA A C 1
ATOM 1561 O O . ALA A 1 195 ? -3.504 14.869 11.713 1.00 96.75 195 ALA A O 1
ATOM 1562 N N . ASN A 1 196 ? -4.323 14.732 13.796 1.00 96.75 196 ASN A N 1
ATOM 1563 C CA . ASN A 1 196 ? -3.023 14.880 14.457 1.00 96.75 196 ASN A CA 1
ATOM 1564 C C . ASN A 1 196 ? -2.041 13.761 14.079 1.00 96.75 196 ASN A C 1
ATOM 1566 O O . ASN A 1 196 ? -0.863 14.035 13.849 1.00 96.75 196 ASN A O 1
ATOM 1570 N N . GLN A 1 197 ? -2.508 12.517 13.952 1.00 94.75 197 GLN A N 1
ATOM 1571 C CA . GLN A 1 197 ? -1.661 11.415 13.492 1.00 94.75 197 GLN A CA 1
ATOM 1572 C C . GLN A 1 197 ? -1.243 11.582 12.026 1.00 94.75 197 GLN A C 1
ATOM 1574 O O . GLN A 1 197 ? -0.084 11.331 11.696 1.00 94.75 197 GLN A O 1
ATOM 1579 N N . LYS A 1 198 ? -2.139 12.062 11.153 1.00 94.12 198 LYS A N 1
ATOM 1580 C CA . LYS A 1 198 ? -1.791 12.381 9.758 1.00 94.12 198 LYS A CA 1
ATOM 1581 C C . LYS A 1 198 ? -0.750 13.503 9.677 1.00 94.12 198 LYS A C 1
ATOM 1583 O O . LYS A 1 198 ? 0.224 13.368 8.943 1.00 94.12 198 LYS A O 1
ATOM 1588 N N . ILE A 1 199 ? -0.896 14.557 10.485 1.00 95.25 199 ILE A N 1
ATOM 1589 C CA . ILE A 1 199 ? 0.099 15.638 10.594 1.00 95.25 199 ILE A CA 1
ATOM 1590 C C . ILE A 1 199 ? 1.454 15.086 11.045 1.00 95.25 199 ILE A C 1
ATOM 1592 O O . ILE A 1 199 ? 2.484 15.483 10.504 1.00 95.25 199 ILE A O 1
ATOM 1596 N N . LEU A 1 200 ? 1.475 14.170 12.018 1.00 93.31 200 LEU A N 1
ATOM 1597 C CA . LEU A 1 200 ? 2.715 13.550 12.479 1.00 93.31 200 LEU A CA 1
ATOM 1598 C C . LEU A 1 200 ? 3.403 12.758 11.360 1.00 93.31 200 LEU A C 1
ATOM 1600 O O . LEU A 1 200 ? 4.606 12.912 11.165 1.00 93.31 200 LEU A O 1
ATOM 1604 N N . VAL A 1 201 ? 2.650 11.957 10.600 1.00 91.25 201 VAL A N 1
ATOM 1605 C CA . VAL A 1 201 ? 3.187 11.215 9.446 1.00 91.25 201 VAL A CA 1
ATOM 1606 C C . VAL A 1 201 ? 3.773 12.169 8.405 1.00 91.25 201 VAL A C 1
ATOM 1608 O O . VAL A 1 201 ? 4.879 11.928 7.924 1.00 91.25 201 VAL A O 1
ATOM 1611 N N . GLU A 1 202 ? 3.079 13.268 8.107 1.00 91.88 202 GLU A N 1
ATOM 1612 C CA . GLU A 1 202 ? 3.559 14.275 7.157 1.00 91.88 202 GLU A CA 1
ATOM 1613 C C . GLU A 1 202 ? 4.848 14.949 7.646 1.00 91.88 202 GLU A C 1
ATOM 1615 O O . GLU A 1 202 ? 5.813 15.081 6.896 1.00 91.88 202 GLU A O 1
ATOM 1620 N N . ARG A 1 203 ? 4.927 15.292 8.938 1.00 91.50 203 ARG A N 1
ATOM 1621 C CA . ARG A 1 203 ? 6.139 15.872 9.539 1.00 91.50 203 ARG A CA 1
ATOM 1622 C C . ARG A 1 203 ? 7.338 14.928 9.536 1.00 91.50 203 ARG A C 1
ATOM 1624 O O . ARG A 1 203 ? 8.466 15.406 9.511 1.00 91.50 203 ARG A O 1
ATOM 1631 N N . MET A 1 204 ? 7.107 13.617 9.563 1.00 87.94 204 MET A N 1
ATOM 1632 C CA . MET A 1 204 ? 8.172 12.614 9.474 1.00 87.94 204 MET A CA 1
ATOM 1633 C C . MET A 1 204 ? 8.625 12.350 8.032 1.00 87.94 204 MET A C 1
ATOM 1635 O O . MET A 1 204 ? 9.694 11.775 7.837 1.00 87.94 204 MET A O 1
ATOM 1639 N N . SER A 1 205 ? 7.858 12.780 7.024 1.00 85.25 205 SER A N 1
ATOM 1640 C CA . SER A 1 205 ? 8.159 12.544 5.605 1.00 85.25 205 SER A CA 1
ATOM 1641 C C . SER A 1 205 ? 9.579 12.981 5.193 1.00 85.25 205 SER A C 1
ATOM 1643 O O . SER A 1 205 ? 10.283 12.172 4.586 1.00 85.25 205 SER A O 1
ATOM 1645 N N . PRO A 1 206 ? 10.090 14.170 5.589 1.00 85.19 206 PRO A N 1
ATOM 1646 C CA . PRO A 1 206 ? 11.458 14.572 5.255 1.00 85.19 206 PRO A CA 1
ATOM 1647 C C . PRO A 1 206 ? 12.535 13.667 5.866 1.00 85.19 206 PRO A C 1
ATOM 1649 O O . PRO A 1 206 ? 13.544 13.408 5.221 1.00 85.19 206 PRO A O 1
ATOM 1652 N N . VAL A 1 207 ? 12.318 13.153 7.083 1.00 83.19 207 VAL A N 1
ATOM 1653 C CA . VAL A 1 207 ? 13.256 12.228 7.748 1.00 83.19 207 VAL A CA 1
ATOM 1654 C C . VAL A 1 207 ? 13.334 10.919 6.965 1.00 83.19 207 VAL A C 1
ATOM 1656 O O . VAL A 1 207 ? 14.415 10.462 6.611 1.00 83.19 207 VAL A O 1
ATOM 1659 N N . VAL A 1 208 ? 12.170 10.376 6.603 1.00 79.44 208 VAL A N 1
ATOM 1660 C CA . VAL A 1 208 ? 12.056 9.149 5.803 1.00 79.44 208 VAL A CA 1
ATOM 1661 C C . VAL A 1 208 ? 12.691 9.317 4.418 1.00 79.44 208 VAL A C 1
ATOM 1663 O O . VAL A 1 208 ? 13.299 8.386 3.893 1.00 79.44 208 VAL A O 1
ATOM 1666 N N . PHE A 1 209 ? 12.557 10.500 3.814 1.00 75.88 209 PHE A N 1
ATOM 1667 C CA . PHE A 1 209 ? 13.149 10.800 2.514 1.00 75.88 209 PHE A CA 1
ATOM 1668 C C . PHE A 1 209 ? 14.682 10.805 2.558 1.00 75.88 209 PHE A C 1
ATOM 1670 O O . PHE A 1 209 ? 15.307 10.244 1.655 1.00 75.88 209 PHE A O 1
ATOM 1677 N N . LEU A 1 210 ? 15.268 11.411 3.597 1.00 66.31 210 LEU A N 1
ATOM 1678 C CA . LEU A 1 210 ? 16.719 11.485 3.784 1.00 66.31 210 LEU A CA 1
ATOM 1679 C C . LEU A 1 210 ? 17.328 10.095 3.981 1.00 66.31 210 LEU A C 1
ATOM 1681 O O . LEU A 1 210 ? 18.276 9.750 3.278 1.00 66.31 210 LEU A O 1
ATOM 1685 N N . ASP A 1 211 ? 16.743 9.268 4.846 1.00 60.38 211 ASP A N 1
ATOM 1686 C CA . ASP A 1 211 ? 17.244 7.909 5.081 1.00 60.38 211 ASP A CA 1
ATOM 1687 C C . ASP A 1 211 ? 17.164 7.040 3.814 1.00 60.38 211 ASP A C 1
ATOM 1689 O O . ASP A 1 211 ? 18.073 6.266 3.539 1.00 60.38 211 ASP A O 1
ATOM 1693 N N . TYR A 1 212 ? 16.123 7.205 2.988 1.00 60.56 212 TYR A N 1
ATOM 1694 C CA . TYR A 1 212 ? 15.942 6.410 1.766 1.00 60.56 212 TYR A CA 1
ATOM 1695 C C . TYR A 1 212 ? 16.878 6.798 0.607 1.00 60.56 212 TYR A C 1
ATOM 1697 O O . TYR A 1 212 ? 17.113 5.973 -0.268 1.00 60.56 212 TYR A O 1
ATOM 1705 N N . HIS A 1 213 ? 17.392 8.034 0.566 1.00 59.38 213 HIS A N 1
ATOM 1706 C CA . HIS A 1 213 ? 18.312 8.494 -0.495 1.00 59.38 213 HIS A CA 1
ATOM 1707 C C . HIS A 1 213 ? 19.794 8.410 -0.102 1.00 59.38 213 HIS A C 1
ATOM 1709 O O . HIS A 1 213 ? 20.656 8.711 -0.926 1.00 59.38 213 HIS A O 1
ATOM 1715 N N . THR A 1 214 ? 20.093 8.038 1.146 1.00 45.06 214 THR A N 1
ATOM 1716 C CA . THR A 1 214 ? 21.471 7.941 1.665 1.00 45.06 214 THR A CA 1
ATOM 1717 C C . THR A 1 214 ? 21.987 6.491 1.699 1.00 45.06 214 THR A C 1
ATOM 1719 O O . THR A 1 214 ? 23.155 6.268 2.016 1.00 45.06 214 THR A O 1
ATOM 1722 N N . ILE A 1 215 ? 21.136 5.512 1.370 1.00 46.84 215 ILE A N 1
ATOM 1723 C CA . ILE A 1 215 ? 21.444 4.072 1.276 1.00 46.84 215 ILE A CA 1
ATOM 1724 C C . ILE A 1 215 ? 21.522 3.680 -0.198 1.00 46.84 215 ILE A C 1
ATOM 1726 O O . ILE A 1 215 ? 22.450 2.916 -0.545 1.00 46.84 215 ILE A O 1
#

Secondary structure (DSSP, 8-state):
--STTSHHHHHHHHHHHHHHHHHHHHHHHHHTT-TTHHHHHHHHH-TTTT-TTS--------------SS----------------EE-TTPPPB-TTSPPPP-STT-EEEEE-TT-HHHHHHHHHHHHHT--EEEEEB-SSS--GGGGGT-TT-PSPEEEETTEEEESHHHHHHHHHHH-GGG-SS-SSHHHHHHHHHHHHHHHHHHHHHHH--

Radius of gyration: 22.18 Å; chains: 1; bounding box: 44×62×67 Å

Sequence (215 aa):
MLILTSPEFLGILSRISREVKQVMKQINGTFNNESLSMLSIIHEVFPNILNTDQQRSSNTTVLRKGIIKNRTWSEGVVQLLPRSINIRGLNSLALHRDSPEPYSGFGTIRLYSMRFCPYAERAIIYLARKRLPVEITNINPENVPKWFLNKSPLGRVPTFEMNGITIYESSVIAEYLDEIFPETAILPSHPVAKANQKILVERMSPVVFLDYHTI

Foldseek 3Di:
DPPCPDPVNVVVVVVVVVVVVLVVVLVVVDVVPPPPPPLVLCCVLPVDLPPPPPDDDDDDDDDDDDDDDDDDDPPDPPPPDVLPQLEPCLVPDADFAPRDDDDAAAPAWEWAAANPQVLQVLLSVLSSLSSDNYYYHYHDQVGGHPVCCNQPVVSDDTWTGHRNHIDDGSVRSLVVSCVSRVVRRPADPDPVSNVVVVVVVVVCVVVSVVVVVVD

Organism: Wuchereria bancrofti (NCBI:txid6293)

pLDDT: mean 75.64, std 23.24, range [29.3, 98.19]